Protein AF-A0A6A6IKP6-F1 (afdb_monomer)

Mean predicted aligned error: 19.7 Å

Nearest PDB structures (foldseek):
  8ssu-assembly1_A  TM=3.464E-01  e=2.114E-03  Homo sapiens
  2rv7-assembly1_A  TM=3.331E-01  e=3.880E-03  Homo sapiens
  5kkq-assembly2_D  TM=3.808E-01  e=6.222E-03  Homo sapiens

Foldseek 3Di:
DDDDDDDDDDDPPDDDDDDDDDPDPPDDDDDDDDDDDDDDDDDDDDDDDDDDDDDDDDDDDDDDDDDPDPQVWQAAPPDRDTDSDVVVSVVCCLQPVNFPAAQPDPVGGDTHSDVVVSVVCCCPVVVVVDDDPDDFDAAPDPQAPCRVDTDPDPVVNVVSNVVRVVVVVVPPPDDDDD

Secondary structure (DSSP, 8-state):
--PPPPPP--------PPPP-------PPPPPP----------------------------------------EE-TTSS-EESSHHHHHHHHHHHT---EE---TT---EESSHHHHHHHHHHHSGGGS---S--B----TT-S-TT--BSSHHHHHHHHHHHHHHHHGGG--PPP-

Sequence (178 aa):
MVEVPRPERSPFVVPRKPFPNSSSRYVAPPQSPRSSMETSSPETRANVPYATPTDIHPSASPRTQGQEANATSHTCPECPLSFPTAGQRNKHVNRKHRRRYICPISSCQKAFSLNADMERHKKTVHKELFSFSDSMLKCPLSKCKTPEKLYSRKDNLDRHVKRCFASAKMEKGKGKAG

Radius of gyration: 30.96 Å; Cα contacts (8 Å, |Δi|>4): 108; chains: 1; bounding box: 76×99×57 Å

pLDDT: mean 71.13, std 21.75, range [33.59, 96.38]

Structure (mmCIF, N/CA/C/O backbone):
data_AF-A0A6A6IKP6-F1
#
_entry.id   AF-A0A6A6IKP6-F1
#
loop_
_atom_site.group_PDB
_atom_site.id
_atom_site.type_symbol
_atom_site.label_atom_id
_atom_site.label_alt_id
_atom_site.label_comp_id
_atom_site.label_asym_id
_atom_site.label_entity_id
_atom_site.label_seq_id
_atom_site.pdbx_PDB_ins_code
_atom_site.Cartn_x
_atom_site.Cartn_y
_atom_site.Cartn_z
_atom_site.occupancy
_atom_site.B_iso_or_equiv
_atom_site.auth_seq_id
_atom_site.auth_comp_id
_atom_site.auth_asym_id
_atom_site.auth_atom_id
_atom_site.pdbx_PDB_model_num
ATOM 1 N N . MET A 1 1 ? -27.191 -66.012 -13.623 1.00 48.16 1 MET A N 1
ATOM 2 C CA . MET A 1 1 ? -26.742 -64.683 -13.159 1.00 48.16 1 MET A CA 1
ATOM 3 C C . MET A 1 1 ? -25.322 -64.859 -12.665 1.00 48.16 1 MET A C 1
ATOM 5 O O . MET A 1 1 ? -25.132 -65.562 -11.686 1.00 48.16 1 MET A O 1
ATOM 9 N N . VAL A 1 2 ? -24.338 -64.376 -13.422 1.00 47.50 2 VAL A N 1
ATOM 10 C CA . VAL A 1 2 ? -22.913 -64.535 -13.102 1.00 47.50 2 VAL A CA 1
ATOM 11 C C . VAL A 1 2 ? -22.413 -63.161 -12.667 1.00 47.50 2 VAL A C 1
ATOM 13 O O . VAL A 1 2 ? -22.381 -62.241 -13.483 1.00 47.50 2 VAL A O 1
ATOM 16 N N . GLU A 1 3 ? -22.122 -62.998 -11.378 1.00 49.78 3 GLU A N 1
ATOM 17 C CA . GLU A 1 3 ? -21.503 -61.785 -10.838 1.00 49.78 3 GLU A CA 1
ATOM 18 C C . GLU A 1 3 ? -20.030 -61.728 -11.259 1.00 49.78 3 GLU A C 1
ATOM 20 O O . GLU A 1 3 ? -19.267 -62.670 -11.052 1.00 49.78 3 GLU A O 1
ATOM 25 N N . VAL A 1 4 ? -19.635 -60.615 -11.875 1.00 57.25 4 VAL A N 1
ATOM 26 C CA . VAL A 1 4 ? -18.250 -60.331 -12.269 1.00 57.25 4 VAL A CA 1
ATOM 27 C C . VAL A 1 4 ? -17.601 -59.489 -11.163 1.00 57.25 4 VAL A C 1
ATOM 29 O O . VAL A 1 4 ? -18.135 -58.422 -10.849 1.00 57.25 4 VAL A O 1
ATOM 32 N N . PRO A 1 5 ? -16.459 -59.891 -10.574 1.00 59.00 5 PRO A N 1
ATOM 33 C CA . PRO A 1 5 ? -15.775 -59.065 -9.585 1.00 59.00 5 PRO A CA 1
ATOM 34 C C . PRO A 1 5 ? -15.049 -57.870 -10.229 1.00 59.00 5 PRO A C 1
ATOM 36 O O . PRO A 1 5 ? -14.460 -57.953 -11.308 1.00 59.00 5 PRO A O 1
ATOM 39 N N . ARG A 1 6 ? -15.113 -56.732 -9.534 1.00 54.72 6 ARG A N 1
ATOM 40 C CA . ARG A 1 6 ? -14.598 -55.409 -9.923 1.00 54.72 6 ARG A CA 1
ATOM 41 C C . ARG A 1 6 ? -13.067 -55.337 -9.746 1.00 54.72 6 ARG A C 1
ATOM 43 O O . ARG A 1 6 ? -12.586 -55.778 -8.707 1.00 54.72 6 ARG A O 1
ATOM 50 N N . PRO A 1 7 ? -12.288 -54.747 -10.675 1.00 53.16 7 PRO A N 1
ATOM 51 C CA . PRO A 1 7 ? -10.844 -54.611 -10.488 1.00 53.16 7 PRO A CA 1
ATOM 52 C C . PRO A 1 7 ? -10.490 -53.475 -9.512 1.00 53.16 7 PRO A C 1
ATOM 54 O O . PRO A 1 7 ? -10.931 -52.332 -9.665 1.00 53.16 7 PRO A O 1
ATOM 57 N N . GLU A 1 8 ? -9.663 -53.809 -8.522 1.00 49.38 8 GLU A N 1
ATOM 58 C CA . GLU A 1 8 ? -9.082 -52.913 -7.517 1.00 49.38 8 GLU A CA 1
ATOM 59 C C . GLU A 1 8 ? -8.087 -51.927 -8.164 1.00 49.38 8 GLU A C 1
ATOM 61 O O . GLU A 1 8 ? -7.211 -52.308 -8.945 1.00 49.38 8 GLU A O 1
ATOM 66 N N . ARG A 1 9 ? -8.208 -50.629 -7.850 1.00 53.69 9 ARG A N 1
ATOM 67 C CA . ARG A 1 9 ? -7.284 -49.586 -8.328 1.00 53.69 9 ARG A CA 1
ATOM 68 C C . ARG A 1 9 ? -6.003 -49.590 -7.495 1.00 53.69 9 ARG A C 1
ATOM 70 O O . ARG A 1 9 ? -5.996 -49.128 -6.360 1.00 53.69 9 ARG A O 1
ATOM 77 N N . SER A 1 10 ? -4.913 -50.037 -8.109 1.00 57.59 10 SER A N 1
ATOM 78 C CA . SER A 1 10 ? -3.549 -49.923 -7.586 1.00 57.59 10 SER A CA 1
ATOM 79 C C . SER A 1 10 ? -3.134 -48.453 -7.377 1.00 57.59 10 SER A C 1
ATOM 81 O O . SER A 1 10 ? -3.237 -47.660 -8.322 1.00 57.59 10 SER A O 1
ATOM 83 N N . PRO A 1 11 ? -2.620 -48.050 -6.199 1.00 53.19 11 PRO A N 1
ATOM 84 C CA . PRO A 1 11 ? -2.019 -46.736 -6.027 1.00 53.19 11 PRO A CA 1
ATOM 85 C C . PRO A 1 11 ? -0.614 -46.731 -6.644 1.00 53.19 11 PRO A C 1
ATOM 87 O O . PRO A 1 11 ? 0.328 -47.317 -6.116 1.00 53.19 11 PRO A O 1
ATOM 90 N N . PHE A 1 12 ? -0.461 -46.042 -7.775 1.00 44.06 12 PHE A N 1
ATOM 91 C CA . PHE A 1 12 ? 0.848 -45.730 -8.349 1.00 44.06 12 PHE A CA 1
ATOM 92 C C . PHE A 1 12 ? 1.607 -44.788 -7.399 1.00 44.06 12 PHE A C 1
ATOM 94 O O . PHE A 1 12 ? 1.433 -43.568 -7.420 1.00 44.06 12 PHE A O 1
ATOM 101 N N . VAL A 1 13 ? 2.456 -45.359 -6.547 1.00 51.25 13 VAL A N 1
ATOM 102 C CA . VAL A 1 13 ? 3.467 -44.616 -5.791 1.00 51.25 13 VAL A CA 1
ATOM 103 C C . VAL A 1 13 ? 4.600 -44.285 -6.760 1.00 51.25 13 VAL A C 1
ATOM 105 O O . VAL A 1 13 ? 5.429 -45.131 -7.079 1.00 51.25 13 VAL A O 1
ATOM 108 N N . VAL A 1 14 ? 4.632 -43.052 -7.266 1.00 57.34 14 VAL A N 1
ATOM 109 C CA . VAL A 1 14 ? 5.788 -42.538 -8.014 1.00 57.34 14 VAL A CA 1
ATOM 110 C C . VAL A 1 14 ? 6.936 -42.228 -7.043 1.00 57.34 14 VAL A C 1
ATOM 112 O O . VAL A 1 14 ? 6.744 -41.423 -6.125 1.00 57.34 14 VAL A O 1
ATOM 115 N N . PRO A 1 15 ? 8.144 -42.793 -7.231 1.00 43.56 15 PRO A N 1
ATOM 116 C CA . PRO A 1 15 ? 9.296 -42.443 -6.409 1.00 43.56 15 PRO A CA 1
ATOM 117 C C . PRO A 1 15 ? 9.718 -40.990 -6.664 1.00 43.56 15 PRO A C 1
ATOM 119 O O . PRO A 1 15 ? 10.148 -40.627 -7.763 1.00 43.56 15 PRO A O 1
ATOM 122 N N . ARG A 1 16 ? 9.614 -40.134 -5.640 1.00 55.06 16 ARG A N 1
ATOM 123 C CA . ARG A 1 16 ? 10.228 -38.801 -5.658 1.00 55.06 16 ARG A CA 1
ATOM 124 C C . ARG A 1 16 ? 11.744 -38.981 -5.609 1.00 55.06 16 ARG A C 1
ATOM 126 O O . ARG A 1 16 ? 12.282 -39.411 -4.594 1.00 55.06 16 ARG A O 1
ATOM 133 N N . LYS A 1 17 ? 12.426 -38.655 -6.708 1.00 50.06 17 LYS A N 1
ATOM 134 C CA . LYS A 1 17 ? 13.891 -38.573 -6.748 1.00 50.06 17 LYS A CA 1
ATOM 135 C C . LYS A 1 17 ? 14.366 -37.568 -5.681 1.00 50.06 17 LYS A C 1
ATOM 137 O O . LYS A 1 17 ? 13.827 -36.458 -5.647 1.00 50.06 17 LYS A O 1
ATOM 142 N N . PRO A 1 18 ? 15.343 -37.912 -4.825 1.00 44.78 18 PRO A N 1
ATOM 143 C CA . PRO A 1 18 ? 15.955 -36.954 -3.913 1.00 44.78 18 PRO A CA 1
ATOM 144 C C . PRO A 1 18 ? 16.659 -35.853 -4.713 1.00 44.78 18 PRO A C 1
ATOM 146 O O . PRO A 1 18 ? 17.460 -36.142 -5.601 1.00 44.78 18 PRO A O 1
ATOM 149 N N . PHE A 1 19 ? 16.359 -34.588 -4.413 1.00 47.50 19 PHE A N 1
ATOM 150 C CA . PHE A 1 19 ? 17.156 -33.474 -4.920 1.00 47.50 19 PHE A CA 1
ATOM 151 C C . PHE A 1 19 ? 18.544 -33.519 -4.265 1.00 47.50 19 PHE A C 1
ATOM 153 O O . PHE A 1 19 ? 18.622 -33.741 -3.052 1.00 47.50 19 PHE A O 1
ATOM 160 N N . PRO A 1 20 ? 19.636 -33.313 -5.021 1.00 51.28 20 PRO A N 1
ATOM 161 C CA . PRO A 1 20 ? 20.965 -33.275 -4.441 1.00 51.28 20 PRO A CA 1
ATOM 162 C C . PRO A 1 20 ? 21.068 -32.099 -3.466 1.00 51.28 20 PRO A C 1
ATOM 164 O O . PRO A 1 20 ? 20.888 -30.937 -3.830 1.00 51.28 20 PRO A O 1
ATOM 167 N N . ASN A 1 21 ? 21.366 -32.440 -2.213 1.00 45.16 21 ASN A N 1
ATOM 168 C CA . ASN A 1 21 ? 21.930 -31.555 -1.206 1.00 45.16 21 ASN A CA 1
ATOM 169 C C . ASN A 1 21 ? 23.136 -30.825 -1.816 1.00 45.16 21 ASN A C 1
ATOM 171 O O . ASN A 1 21 ? 24.204 -31.411 -1.982 1.00 45.16 21 ASN A O 1
ATOM 175 N N . SER A 1 22 ? 22.960 -29.547 -2.142 1.00 41.72 22 SER A N 1
ATOM 176 C CA . SER A 1 22 ? 24.076 -28.637 -2.340 1.00 41.72 22 SER A CA 1
ATOM 177 C C . SER A 1 22 ? 24.125 -27.704 -1.139 1.00 41.72 22 SER A C 1
ATOM 179 O O . SER A 1 22 ? 23.390 -26.719 -1.061 1.00 41.72 22 SER A O 1
ATOM 181 N N . SER A 1 23 ? 25.011 -28.037 -0.201 1.00 46.25 23 SER A N 1
ATOM 182 C CA . SER A 1 23 ? 25.673 -27.087 0.690 1.00 46.25 23 SER A CA 1
ATOM 183 C C . SER A 1 23 ? 26.301 -25.968 -0.144 1.00 46.25 23 SER A C 1
ATOM 185 O O . SER A 1 23 ? 27.492 -25.987 -0.447 1.00 46.25 23 SER A O 1
ATOM 187 N N . SER A 1 24 ? 25.497 -24.985 -0.541 1.00 41.75 24 SER A N 1
ATOM 188 C CA . SER A 1 24 ? 25.989 -23.751 -1.130 1.00 41.75 24 SER A CA 1
ATOM 189 C C . SER A 1 24 ? 26.151 -22.744 -0.004 1.00 41.75 24 SER A C 1
ATOM 191 O O . SER A 1 24 ? 25.181 -22.233 0.558 1.00 41.75 24 SER A O 1
ATOM 193 N N . ARG A 1 25 ? 27.412 -22.530 0.380 1.00 46.53 25 ARG A N 1
ATOM 194 C CA . ARG A 1 25 ? 27.821 -21.478 1.306 1.00 46.53 25 ARG A CA 1
ATOM 195 C C . ARG A 1 25 ? 27.241 -20.161 0.790 1.00 46.53 25 ARG A C 1
ATOM 197 O O . ARG A 1 25 ? 27.634 -19.694 -0.275 1.00 46.53 25 ARG A O 1
ATOM 204 N N . TYR A 1 26 ? 26.311 -19.572 1.535 1.00 40.41 26 TYR A N 1
ATOM 205 C CA . TYR A 1 26 ? 25.878 -18.202 1.291 1.00 40.41 26 TYR A CA 1
ATOM 206 C C . TYR A 1 26 ? 27.092 -17.284 1.478 1.00 40.41 26 TYR A C 1
ATOM 208 O O . TYR A 1 26 ? 27.512 -17.014 2.602 1.00 40.41 26 TYR A O 1
ATOM 216 N N . VAL A 1 27 ? 27.677 -16.829 0.371 1.00 44.56 27 VAL A N 1
ATOM 217 C CA . VAL A 1 27 ? 28.668 -15.753 0.375 1.00 44.56 27 VAL A CA 1
ATOM 218 C C . VAL A 1 27 ? 27.892 -14.445 0.506 1.00 44.56 27 VAL A C 1
ATOM 220 O O . VAL A 1 27 ? 27.172 -14.040 -0.407 1.00 44.56 27 VAL A O 1
ATOM 223 N N . ALA A 1 28 ? 27.988 -13.815 1.676 1.00 50.69 28 ALA A N 1
ATOM 224 C CA . ALA A 1 28 ? 27.473 -12.472 1.899 1.00 50.69 28 ALA A CA 1
ATOM 225 C C . ALA A 1 28 ? 28.192 -11.469 0.968 1.00 50.69 28 ALA A C 1
ATOM 227 O O . ALA A 1 28 ? 29.406 -11.581 0.788 1.00 50.69 28 ALA A O 1
ATOM 228 N N . PRO A 1 29 ? 27.491 -10.486 0.376 1.00 57.03 29 PRO A N 1
ATOM 229 C CA . PRO A 1 29 ? 28.143 -9.432 -0.396 1.00 57.03 29 PRO A CA 1
ATOM 230 C C . PRO A 1 29 ? 29.018 -8.544 0.515 1.00 57.03 29 PRO A C 1
ATOM 232 O O . PRO A 1 29 ? 28.611 -8.256 1.646 1.00 57.03 29 PRO A O 1
ATOM 235 N N . PRO A 1 30 ? 30.207 -8.101 0.058 1.00 45.62 30 PRO A N 1
ATOM 236 C CA . PRO A 1 30 ? 31.130 -7.323 0.878 1.00 45.62 30 PRO A CA 1
ATOM 237 C C . PRO A 1 30 ? 30.543 -5.949 1.220 1.00 45.62 30 PRO A C 1
ATOM 239 O O . PRO A 1 30 ? 30.132 -5.190 0.342 1.00 45.62 30 PRO A O 1
ATOM 242 N N . GLN A 1 31 ? 30.527 -5.627 2.515 1.00 44.00 31 GLN A N 1
ATOM 243 C CA . GLN A 1 31 ? 30.273 -4.276 3.003 1.00 44.00 31 GLN A CA 1
ATOM 244 C C . GLN A 1 31 ? 31.512 -3.418 2.727 1.00 44.00 31 GLN A C 1
ATOM 246 O O . GLN A 1 31 ? 32.608 -3.746 3.179 1.00 44.00 31 GLN A O 1
ATOM 251 N N . SER A 1 32 ? 31.349 -2.331 1.973 1.00 48.53 32 SER A N 1
ATOM 252 C CA . SER A 1 32 ? 32.411 -1.346 1.760 1.00 48.53 32 SER A CA 1
ATOM 253 C C . SER A 1 32 ? 32.803 -0.677 3.086 1.00 48.53 32 SER A C 1
ATOM 255 O O . SER A 1 32 ? 31.912 -0.277 3.843 1.00 48.53 32 SER A O 1
ATOM 257 N N . PRO A 1 33 ? 34.104 -0.505 3.376 1.00 50.03 33 PRO A N 1
ATOM 258 C CA . PRO A 1 33 ? 34.538 0.213 4.564 1.00 50.03 33 PRO A CA 1
ATOM 259 C C . PRO A 1 33 ? 34.256 1.714 4.427 1.00 50.03 33 PRO A C 1
ATOM 261 O O . PRO A 1 33 ? 34.559 2.344 3.413 1.00 50.03 33 PRO A O 1
ATOM 264 N N . ARG A 1 34 ? 33.673 2.288 5.484 1.00 43.94 34 ARG A N 1
ATOM 265 C CA . ARG A 1 34 ? 33.605 3.735 5.706 1.00 43.94 34 ARG A CA 1
ATOM 266 C C . ARG A 1 34 ? 35.024 4.244 5.949 1.00 43.94 34 ARG A C 1
ATOM 268 O O . ARG A 1 34 ? 35.634 3.874 6.946 1.00 43.94 34 ARG A O 1
ATOM 275 N N . SER A 1 35 ? 35.521 5.092 5.055 1.00 36.84 35 SER A N 1
ATOM 276 C CA . SER A 1 35 ? 36.756 5.836 5.285 1.00 36.84 35 SER A CA 1
ATOM 277 C C . SER A 1 35 ? 36.434 7.099 6.079 1.00 36.84 35 SER A C 1
ATOM 279 O O . SER A 1 35 ? 35.631 7.927 5.645 1.00 36.84 35 SER A O 1
ATOM 281 N N . SER A 1 36 ? 37.038 7.205 7.257 1.00 38.88 36 SER A N 1
ATOM 282 C CA . SER A 1 36 ? 37.092 8.416 8.069 1.00 38.88 36 SER A CA 1
ATOM 283 C C . SER A 1 36 ? 38.025 9.434 7.422 1.00 38.88 36 SER A C 1
ATOM 285 O O . SER A 1 36 ? 39.134 9.084 7.026 1.00 38.88 36 SER A O 1
ATOM 287 N N . MET A 1 37 ? 37.608 10.694 7.390 1.00 42.97 37 MET A N 1
ATOM 288 C CA . MET A 1 37 ? 38.528 11.824 7.469 1.00 42.97 37 MET A CA 1
ATOM 289 C C . MET A 1 37 ? 37.816 12.969 8.188 1.00 42.97 37 MET A C 1
ATOM 291 O O . MET A 1 37 ? 36.803 13.485 7.719 1.00 42.97 37 MET A O 1
ATOM 295 N N . GLU A 1 38 ? 38.322 13.299 9.372 1.00 42.44 38 GLU A N 1
ATOM 296 C CA . GLU A 1 38 ? 38.134 14.611 9.977 1.00 42.44 38 GLU A CA 1
ATOM 297 C C . GLU A 1 38 ? 39.049 15.611 9.273 1.00 42.44 38 GLU A C 1
ATOM 299 O O . GLU A 1 38 ? 40.177 15.263 8.926 1.00 42.44 38 GLU A O 1
ATOM 304 N N . THR A 1 39 ? 38.598 16.855 9.117 1.00 34.00 39 THR A N 1
ATOM 305 C CA . THR A 1 39 ? 39.299 18.036 9.653 1.00 34.00 39 THR A CA 1
ATOM 306 C C . THR A 1 39 ? 38.518 19.322 9.357 1.00 34.00 39 THR A C 1
ATOM 308 O O . THR A 1 39 ? 38.166 19.611 8.219 1.00 34.00 39 THR A O 1
ATOM 311 N N . SER A 1 40 ? 38.319 20.093 10.429 1.00 38.50 40 SER A N 1
ATOM 312 C CA . SER A 1 40 ? 38.393 21.561 10.483 1.00 38.50 40 SER A CA 1
ATOM 313 C C . SER A 1 40 ? 37.242 22.426 9.929 1.00 38.50 40 SER A C 1
ATOM 315 O O . SER A 1 40 ? 37.067 22.628 8.733 1.00 38.50 40 SER A O 1
ATOM 317 N N . SER A 1 41 ? 36.539 23.038 10.892 1.00 43.91 41 SER A N 1
ATOM 318 C CA . SER A 1 41 ? 35.838 24.345 10.868 1.00 43.91 41 SER A CA 1
ATOM 319 C C . SER A 1 41 ? 36.745 25.490 10.322 1.00 43.91 41 SER A C 1
ATOM 321 O O . SER A 1 41 ? 37.958 25.263 10.312 1.00 43.91 41 SER A O 1
ATOM 323 N N . PRO A 1 42 ? 36.271 26.726 9.982 1.00 55.62 42 PRO A N 1
ATOM 324 C CA . PRO A 1 42 ? 35.174 27.423 10.675 1.00 55.62 42 PRO A CA 1
ATOM 325 C C . PRO A 1 42 ? 34.272 28.412 9.864 1.00 55.62 42 PRO A C 1
ATOM 327 O O . PRO A 1 42 ? 34.534 28.725 8.710 1.00 55.62 42 PRO A O 1
ATOM 330 N N . GLU A 1 43 ? 33.206 28.873 10.550 1.00 41.69 43 GLU A N 1
ATOM 331 C CA . GLU A 1 43 ? 32.337 30.086 10.422 1.00 41.69 43 GLU A CA 1
ATOM 332 C C . GLU A 1 43 ? 31.717 30.449 9.044 1.00 41.69 43 GLU A C 1
ATOM 334 O O . GLU A 1 43 ? 32.391 30.576 8.036 1.00 41.69 43 GLU A O 1
ATOM 339 N N . THR A 1 44 ? 30.419 30.753 8.892 1.00 42.28 44 THR A N 1
ATOM 340 C CA . THR A 1 44 ? 29.749 31.965 9.409 1.00 42.28 44 THR A CA 1
ATOM 341 C C . THR A 1 44 ? 28.230 31.886 9.164 1.00 42.28 44 THR A C 1
ATOM 343 O O . THR A 1 44 ? 27.751 31.295 8.199 1.00 42.28 44 THR A O 1
ATOM 346 N N . ARG A 1 45 ? 27.472 32.511 10.066 1.00 49.69 45 ARG A N 1
ATOM 347 C CA . ARG A 1 45 ? 26.008 32.642 10.116 1.00 49.69 45 ARG A CA 1
ATOM 348 C C . ARG A 1 45 ? 25.473 33.583 9.023 1.00 49.69 45 ARG A C 1
ATOM 350 O O . ARG A 1 45 ? 25.946 34.709 8.953 1.00 49.69 45 ARG A O 1
ATOM 357 N N . ALA A 1 46 ? 24.407 33.206 8.308 1.00 39.50 46 ALA A N 1
ATOM 358 C CA . ALA A 1 46 ? 23.371 34.147 7.854 1.00 39.50 46 ALA A CA 1
ATOM 359 C C . ALA A 1 46 ? 22.100 33.424 7.367 1.00 39.50 46 ALA A C 1
ATOM 361 O O . ALA A 1 46 ? 22.148 32.499 6.562 1.00 39.50 46 ALA A O 1
ATOM 362 N N . ASN A 1 47 ? 20.965 33.888 7.887 1.00 52.59 47 ASN A N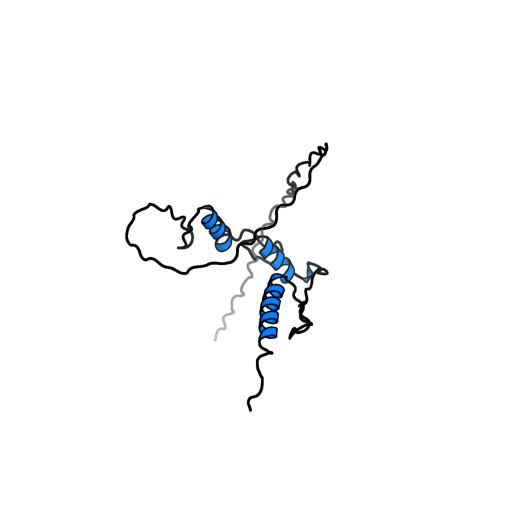 1
ATOM 363 C CA . ASN A 1 47 ? 19.598 33.506 7.550 1.00 52.59 47 ASN A CA 1
ATOM 364 C C . ASN A 1 47 ? 19.256 33.729 6.070 1.00 52.59 47 ASN A C 1
ATOM 366 O O . ASN A 1 47 ? 19.524 34.809 5.550 1.00 52.59 47 ASN A O 1
ATOM 370 N N . VAL A 1 48 ? 18.497 32.805 5.469 1.00 45.09 48 VAL A N 1
ATOM 371 C CA . VAL A 1 48 ? 17.579 33.137 4.366 1.00 45.09 48 VAL A CA 1
ATOM 372 C C . VAL A 1 48 ? 16.249 32.391 4.576 1.00 45.09 48 VAL A C 1
ATOM 374 O O . VAL A 1 48 ? 16.261 31.171 4.753 1.00 45.09 48 VAL A O 1
ATOM 377 N N . PRO A 1 49 ? 15.104 33.099 4.616 1.00 49.16 49 PRO A N 1
ATOM 378 C CA . PRO A 1 49 ? 13.805 32.523 4.942 1.00 49.16 49 PRO A CA 1
ATOM 379 C C . PRO A 1 49 ? 13.232 31.652 3.816 1.00 49.16 49 PRO A C 1
ATOM 381 O O . PRO A 1 49 ? 13.352 31.938 2.627 1.00 49.16 49 PRO A O 1
ATOM 384 N N . TYR A 1 50 ? 12.559 30.590 4.251 1.00 33.59 50 TYR A N 1
ATOM 385 C CA . TYR A 1 50 ? 11.791 29.633 3.463 1.00 33.59 50 TYR A CA 1
ATOM 386 C C . TYR A 1 50 ? 10.625 30.328 2.741 1.00 33.59 50 TYR A C 1
ATOM 388 O O . TYR A 1 50 ? 9.633 30.706 3.366 1.00 33.59 50 TYR A O 1
ATOM 396 N N . ALA A 1 51 ? 10.743 30.489 1.423 1.00 39.66 51 ALA A N 1
ATOM 397 C CA . ALA A 1 51 ? 9.646 30.922 0.567 1.00 39.66 51 ALA A CA 1
ATOM 398 C C . ALA A 1 51 ? 8.699 29.743 0.287 1.00 39.66 51 ALA A C 1
ATOM 400 O O . ALA A 1 51 ? 9.092 28.696 -0.228 1.00 39.66 51 ALA A O 1
ATOM 401 N N . THR A 1 52 ? 7.433 29.933 0.644 1.00 48.09 52 THR A N 1
ATOM 402 C CA . THR A 1 52 ? 6.295 29.065 0.334 1.00 48.09 52 THR A CA 1
ATOM 403 C C . THR A 1 52 ? 5.885 29.194 -1.138 1.00 48.09 52 THR A C 1
ATOM 405 O O . THR A 1 52 ? 5.706 30.324 -1.590 1.00 48.09 52 THR A O 1
ATOM 408 N N . PRO A 1 53 ? 5.597 28.102 -1.869 1.00 52.34 53 PRO A N 1
ATOM 409 C CA . PRO A 1 53 ? 4.768 28.176 -3.065 1.00 52.34 53 PRO A CA 1
ATOM 410 C C . PRO A 1 53 ? 3.306 27.911 -2.686 1.00 52.34 53 PRO A C 1
ATOM 412 O O . PRO A 1 53 ? 2.919 26.783 -2.378 1.00 52.34 53 PRO A O 1
ATOM 415 N N . THR A 1 54 ? 2.517 28.980 -2.684 1.00 44.41 54 THR A N 1
ATOM 416 C CA . THR A 1 54 ? 1.052 28.983 -2.741 1.00 44.41 54 THR A CA 1
ATOM 417 C C . THR A 1 54 ? 0.559 28.418 -4.077 1.00 44.41 54 THR A C 1
ATOM 419 O O . THR A 1 54 ? 1.155 28.645 -5.129 1.00 44.41 54 THR A O 1
ATOM 422 N N . ASP A 1 55 ? -0.543 27.674 -4.013 1.00 48.03 55 ASP A N 1
ATOM 423 C CA . ASP A 1 55 ? -1.278 27.071 -5.123 1.00 48.03 55 ASP A CA 1
ATOM 424 C C . ASP A 1 55 ? -1.703 28.081 -6.195 1.00 48.03 55 ASP A C 1
ATOM 426 O O . ASP A 1 55 ? -2.357 29.053 -5.838 1.00 48.03 55 ASP A O 1
ATOM 430 N N . ILE A 1 56 ? -1.495 27.783 -7.488 1.00 42.88 56 ILE A N 1
ATOM 431 C CA . ILE A 1 56 ? -2.449 28.128 -8.562 1.00 42.88 56 ILE A CA 1
ATOM 432 C C . ILE A 1 56 ? -2.390 27.044 -9.652 1.00 42.88 56 ILE A C 1
ATOM 434 O O . ILE A 1 56 ? -1.474 26.988 -10.468 1.00 42.88 56 ILE A O 1
ATOM 438 N N . HIS A 1 57 ? -3.413 26.191 -9.676 1.00 50.06 57 HIS A N 1
ATOM 439 C CA . HIS A 1 57 ? -3.864 25.493 -10.878 1.00 50.06 57 HIS A CA 1
ATOM 440 C C . HIS A 1 57 ? -4.758 26.471 -11.656 1.00 50.06 57 HIS A C 1
ATOM 442 O O . HIS A 1 57 ? -5.748 26.937 -11.088 1.00 50.06 57 HIS A O 1
ATOM 448 N N . PRO A 1 58 ? -4.517 26.708 -12.953 1.00 47.34 58 PRO A N 1
ATOM 449 C CA . PRO A 1 58 ? -5.619 26.977 -13.862 1.00 47.34 58 PRO A CA 1
ATOM 450 C C . PRO A 1 58 ? -5.834 25.759 -14.749 1.00 47.34 58 PRO A C 1
ATOM 452 O O . PRO A 1 58 ? -4.985 25.362 -15.545 1.00 47.34 58 PRO A O 1
ATOM 455 N N . SER A 1 59 ? -7.015 25.168 -14.597 1.00 45.81 59 SER A N 1
ATOM 456 C CA . SER A 1 59 ? -7.640 24.389 -15.653 1.00 45.81 59 SER A CA 1
ATOM 457 C C . SER A 1 59 ? -7.816 25.310 -16.861 1.00 45.81 59 SER A C 1
ATOM 459 O O . SER A 1 59 ? -8.616 26.239 -16.816 1.00 45.81 59 SER A O 1
ATOM 461 N N . ALA A 1 60 ? -7.055 25.075 -17.922 1.00 40.25 60 ALA A N 1
ATOM 462 C CA . ALA A 1 60 ? -7.346 25.605 -19.244 1.00 40.25 60 ALA A CA 1
ATOM 463 C C . ALA A 1 60 ? -6.853 24.587 -20.272 1.00 40.25 60 ALA A C 1
ATOM 465 O O . ALA A 1 60 ? -5.657 24.370 -20.439 1.00 40.25 60 ALA A O 1
ATOM 466 N N . SER A 1 61 ? -7.802 23.924 -20.929 1.00 48.69 61 SER A N 1
ATOM 467 C CA . SER A 1 61 ? -7.538 23.267 -22.207 1.00 48.69 61 SER A CA 1
ATOM 468 C C . SER A 1 61 ? -7.343 24.343 -23.270 1.00 48.69 61 SER A C 1
ATOM 470 O O . SER A 1 61 ? -8.171 25.249 -23.358 1.00 48.69 61 SER A O 1
ATOM 472 N N . PRO A 1 62 ? -6.349 24.182 -24.146 1.00 50.16 62 PRO A N 1
ATOM 473 C CA . PRO A 1 62 ? -6.554 24.508 -25.548 1.00 50.16 62 PRO A CA 1
ATOM 474 C C . PRO A 1 62 ? -6.505 23.228 -26.380 1.00 50.16 62 PRO A C 1
ATOM 476 O O . PRO A 1 62 ? -5.534 22.473 -26.359 1.00 50.16 62 PRO A O 1
ATOM 479 N N . ARG A 1 63 ? -7.575 22.994 -27.142 1.00 56.62 63 ARG A N 1
ATOM 480 C CA . ARG A 1 63 ? -7.489 22.206 -28.369 1.00 56.62 63 ARG A CA 1
ATOM 481 C C . ARG A 1 63 ? -6.674 23.031 -29.360 1.00 56.62 63 ARG A C 1
ATOM 483 O O . ARG A 1 63 ? -7.157 24.069 -29.797 1.00 56.62 63 ARG A O 1
ATOM 490 N N . THR A 1 64 ? -5.515 22.529 -29.763 1.00 50.16 64 THR A N 1
ATOM 491 C CA . THR A 1 64 ? -4.845 23.007 -30.974 1.00 50.16 64 THR A CA 1
ATOM 492 C C . THR A 1 64 ? -4.423 21.797 -31.792 1.00 50.1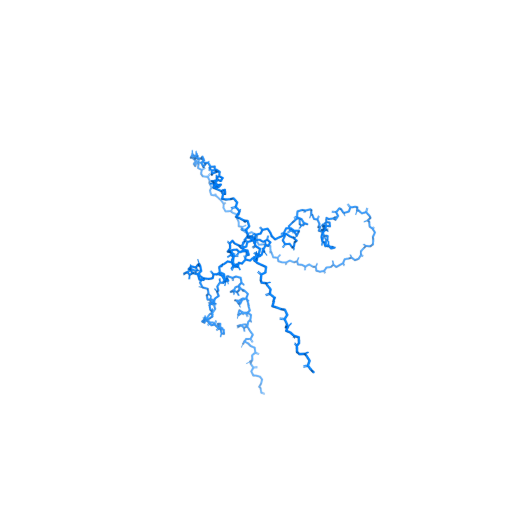6 64 THR A C 1
ATOM 494 O O . THR A 1 64 ? -3.711 20.916 -31.314 1.00 50.16 64 THR A O 1
ATOM 497 N N . GLN A 1 65 ? -4.962 21.724 -33.006 1.00 54.78 65 GLN A N 1
ATOM 498 C CA . GLN A 1 65 ? -4.586 20.759 -34.026 1.00 54.78 65 GLN A CA 1
ATOM 499 C C . GLN A 1 65 ? -3.174 21.074 -34.536 1.00 54.78 65 GLN A C 1
ATOM 501 O O . GLN A 1 65 ? -2.856 22.233 -34.779 1.00 54.78 65 GLN A O 1
ATOM 506 N N . GLY A 1 66 ? -2.390 20.014 -34.744 1.00 50.69 66 GLY A N 1
ATOM 507 C CA . GLY A 1 66 ? -1.340 19.950 -35.760 1.00 50.69 66 GLY A CA 1
ATOM 508 C C . GLY A 1 66 ? -0.007 20.608 -35.426 1.00 50.69 66 GLY A C 1
ATOM 509 O O . GLY A 1 66 ? 0.224 21.723 -35.865 1.00 50.69 66 GLY A O 1
ATOM 510 N N . GLN A 1 67 ? 0.902 19.854 -34.795 1.00 55.69 67 GLN A N 1
ATOM 511 C CA . GLN A 1 67 ? 2.329 19.841 -35.148 1.00 55.69 67 GLN A CA 1
ATOM 512 C C . GLN A 1 67 ? 2.884 18.432 -34.894 1.00 55.69 67 GLN A C 1
ATOM 514 O O . GLN A 1 67 ? 2.870 17.935 -33.767 1.00 55.69 67 GLN A O 1
ATOM 519 N N . GLU A 1 68 ? 3.339 17.776 -35.960 1.00 53.91 68 GLU A N 1
ATOM 520 C CA . GLU A 1 68 ? 4.077 16.516 -35.922 1.00 53.91 68 GLU A CA 1
ATOM 521 C C . GLU A 1 68 ? 5.460 16.754 -35.304 1.00 53.91 68 GLU A C 1
ATOM 523 O O . GLU A 1 68 ? 6.461 16.934 -35.988 1.00 53.91 68 GLU A O 1
ATOM 528 N N . ALA A 1 69 ? 5.519 16.769 -33.976 1.00 52.22 69 ALA A N 1
ATOM 529 C CA . ALA A 1 69 ? 6.750 16.499 -33.260 1.00 52.22 69 ALA A CA 1
ATOM 530 C C . ALA A 1 69 ? 6.722 15.020 -32.886 1.00 52.22 69 ALA A C 1
ATOM 532 O O . ALA A 1 69 ? 5.812 14.565 -32.191 1.00 52.22 69 ALA A O 1
ATOM 533 N N . ASN A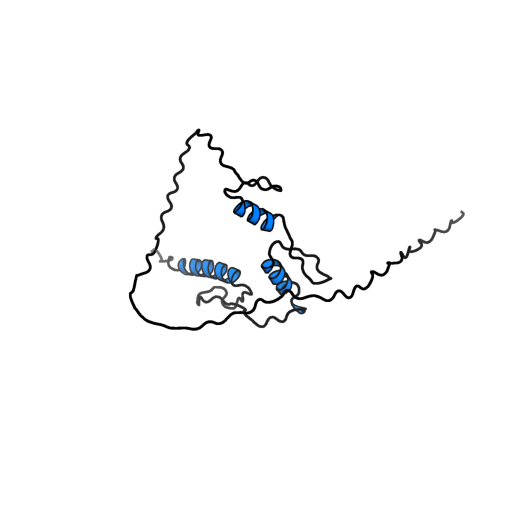 1 70 ? 7.718 14.274 -33.357 1.00 57.28 70 ASN A N 1
ATOM 534 C CA . ASN A 1 70 ? 8.043 12.920 -32.925 1.00 57.28 70 ASN A CA 1
ATOM 535 C C . ASN A 1 70 ? 8.357 12.933 -31.414 1.00 57.28 70 ASN A C 1
ATOM 537 O O . ASN A 1 70 ? 9.508 12.926 -30.983 1.00 57.28 70 ASN A O 1
ATOM 541 N N . ALA A 1 71 ? 7.312 13.036 -30.594 1.00 62.19 71 ALA A N 1
ATOM 542 C CA . ALA A 1 71 ? 7.381 12.830 -29.167 1.00 62.19 71 ALA A CA 1
ATOM 543 C C . ALA A 1 71 ? 7.561 11.328 -28.994 1.00 62.19 71 ALA A C 1
ATOM 545 O O . ALA A 1 71 ? 6.619 10.555 -29.175 1.00 62.19 71 ALA A O 1
ATOM 546 N N . THR A 1 72 ? 8.788 10.915 -28.695 1.00 70.44 72 THR A N 1
ATOM 547 C CA . THR A 1 72 ? 9.148 9.530 -28.398 1.00 70.44 72 THR A CA 1
ATOM 548 C C . THR A 1 72 ? 8.386 9.062 -27.157 1.00 70.44 72 THR A C 1
ATOM 550 O O . THR A 1 72 ? 8.869 9.084 -26.029 1.00 70.44 72 THR A O 1
ATOM 553 N N . SER A 1 73 ? 7.130 8.667 -27.351 1.00 81.62 73 SER A N 1
ATOM 554 C CA . SER A 1 73 ? 6.309 8.104 -26.292 1.00 81.62 73 SER A CA 1
ATOM 555 C C . SER A 1 73 ? 6.893 6.748 -25.902 1.00 81.62 73 SER A C 1
ATOM 557 O O . SER A 1 73 ? 7.201 5.903 -26.743 1.00 81.62 73 SER A O 1
ATOM 559 N N . HIS A 1 74 ? 7.109 6.539 -24.605 1.00 92.38 74 HIS A N 1
ATOM 560 C CA . HIS A 1 74 ? 7.683 5.296 -24.111 1.00 92.38 74 HIS A CA 1
ATOM 561 C C . HIS A 1 74 ? 6.561 4.344 -23.712 1.00 92.38 74 HIS A C 1
ATOM 563 O O . HIS A 1 74 ? 6.114 4.338 -22.561 1.00 92.38 74 HIS A O 1
ATOM 569 N N . THR A 1 75 ? 6.109 3.547 -24.673 1.00 95.19 75 THR A N 1
ATOM 570 C CA . THR A 1 75 ? 5.044 2.555 -24.488 1.00 95.19 75 THR A CA 1
ATOM 571 C C . THR A 1 75 ? 5.512 1.378 -23.632 1.00 95.19 75 THR A C 1
ATOM 573 O O . THR A 1 75 ? 6.662 0.932 -23.703 1.00 95.19 75 THR A O 1
ATOM 576 N N . CYS A 1 76 ? 4.629 0.881 -22.769 1.00 96.38 76 CYS A N 1
ATOM 577 C CA . CYS A 1 76 ? 4.856 -0.350 -22.028 1.00 96.38 76 CYS A CA 1
ATOM 578 C C . CYS A 1 76 ? 4.816 -1.561 -22.981 1.00 96.38 76 CYS A C 1
ATOM 580 O O . CYS A 1 76 ? 3.902 -1.663 -23.789 1.00 96.38 76 CYS A O 1
ATOM 582 N N . PRO A 1 77 ? 5.753 -2.519 -22.879 1.00 94.88 77 PRO A N 1
ATOM 583 C CA . PRO A 1 77 ? 5.742 -3.713 -23.729 1.00 94.88 77 PRO A CA 1
ATOM 584 C C . PRO A 1 77 ? 4.630 -4.720 -23.385 1.00 94.88 77 PRO A C 1
ATOM 586 O O . PRO A 1 77 ? 4.423 -5.671 -24.126 1.00 94.88 77 PRO A O 1
ATOM 589 N N . GLU A 1 78 ? 3.948 -4.559 -22.249 1.00 94.81 78 GLU A N 1
ATOM 590 C CA . GLU A 1 78 ? 3.005 -5.554 -21.708 1.00 94.81 78 GLU A CA 1
ATOM 591 C C . GLU A 1 78 ? 1.590 -5.008 -21.500 1.00 94.81 78 GLU A C 1
ATOM 593 O O . GLU A 1 78 ? 0.704 -5.729 -21.042 1.00 94.81 78 GLU A O 1
ATOM 598 N N . CYS A 1 79 ? 1.367 -3.726 -21.789 1.00 95.38 79 CYS A N 1
ATOM 599 C CA . CYS A 1 79 ? 0.050 -3.106 -21.737 1.00 95.38 79 CYS A CA 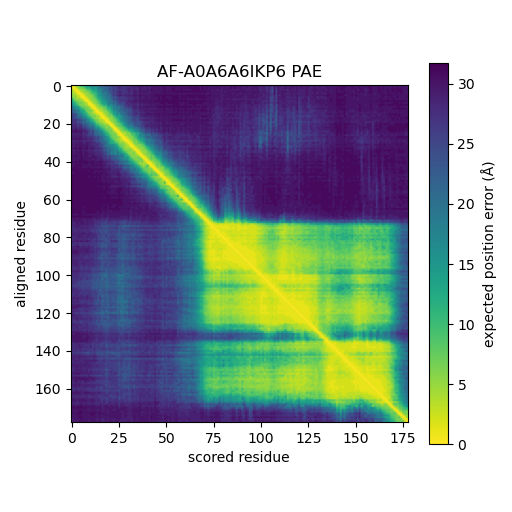1
ATOM 600 C C . CYS A 1 79 ? 0.018 -1.844 -22.618 1.00 95.38 79 CYS A C 1
ATOM 602 O O . CYS A 1 79 ? 1.074 -1.302 -22.937 1.00 95.38 79 CYS A O 1
ATOM 604 N N . PRO A 1 80 ? -1.167 -1.321 -22.979 1.00 94.06 80 PRO A N 1
ATOM 605 C CA . PRO A 1 80 ? -1.283 -0.205 -23.922 1.00 94.06 80 PRO A CA 1
ATOM 606 C C . PRO A 1 80 ? -0.925 1.174 -23.329 1.00 94.06 80 PRO A C 1
ATOM 608 O O . PRO A 1 80 ? -1.224 2.197 -23.935 1.00 94.06 80 PRO A O 1
ATOM 611 N N . LEU A 1 81 ? -0.328 1.242 -22.133 1.00 94.81 81 LEU A N 1
ATOM 612 C CA . LEU A 1 81 ? 0.008 2.513 -21.485 1.00 94.81 81 LEU A CA 1
ATOM 613 C C . LEU A 1 81 ? 1.328 3.087 -22.011 1.00 94.81 81 LEU A C 1
ATOM 615 O O . LEU A 1 81 ? 2.349 2.395 -22.028 1.00 94.81 81 LEU A O 1
ATOM 619 N N . SER A 1 82 ? 1.322 4.384 -22.318 1.00 95.12 82 SER A N 1
ATOM 620 C CA . SER A 1 82 ? 2.503 5.147 -22.734 1.00 95.12 82 SER A CA 1
ATOM 621 C C . SER A 1 82 ? 2.894 6.196 -21.702 1.00 95.12 82 SER A C 1
ATOM 623 O O . SER A 1 82 ? 2.048 6.767 -21.015 1.00 95.12 82 SER A O 1
ATOM 625 N N . PHE A 1 83 ? 4.199 6.438 -21.582 1.00 95.00 83 PHE A N 1
ATOM 626 C CA . PHE A 1 83 ? 4.771 7.340 -20.586 1.00 95.00 83 PHE A CA 1
ATOM 627 C C . PHE A 1 83 ? 5.653 8.404 -21.242 1.00 95.00 83 PHE A C 1
ATOM 629 O O . PHE A 1 83 ? 6.282 8.124 -22.265 1.00 95.00 83 PHE A O 1
ATOM 636 N N . PRO A 1 84 ? 5.777 9.591 -20.623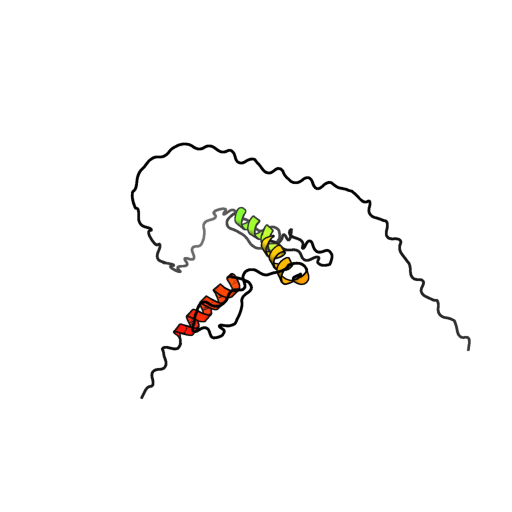 1.00 92.94 84 PRO A N 1
ATOM 637 C CA . PRO A 1 84 ? 6.578 10.675 -21.185 1.00 92.94 84 PRO A CA 1
ATOM 638 C C . PRO A 1 84 ? 8.088 10.442 -21.042 1.00 92.94 84 PRO A C 1
ATOM 640 O O . PRO A 1 84 ? 8.866 11.107 -21.708 1.00 92.94 84 PRO A O 1
ATOM 643 N N . THR A 1 85 ? 8.533 9.502 -20.193 1.00 95.19 85 THR A N 1
ATOM 644 C CA . THR A 1 85 ? 9.953 9.120 -20.099 1.00 95.19 85 THR A CA 1
ATOM 645 C C . THR A 1 85 ? 10.146 7.611 -19.944 1.00 95.19 85 THR A C 1
ATOM 647 O O . THR A 1 85 ? 9.344 6.920 -19.302 1.00 95.19 85 THR A O 1
ATOM 650 N N . ALA A 1 86 ? 11.263 7.089 -20.463 1.00 94.25 86 ALA A N 1
ATOM 651 C CA . ALA A 1 86 ? 11.631 5.677 -20.334 1.00 94.25 86 ALA A CA 1
ATOM 652 C C . ALA A 1 86 ? 11.721 5.231 -18.865 1.00 94.25 86 ALA A C 1
ATOM 654 O O . ALA A 1 86 ? 11.315 4.120 -18.524 1.00 94.25 86 ALA A O 1
ATOM 655 N N . GLY A 1 87 ? 12.193 6.111 -17.974 1.00 95.75 87 GLY A N 1
ATOM 656 C CA . GLY A 1 87 ? 12.259 5.845 -16.537 1.00 95.75 87 GLY A CA 1
ATOM 657 C C . GLY A 1 87 ? 10.882 5.611 -15.909 1.00 95.75 87 GLY A C 1
ATOM 658 O O . GLY A 1 87 ? 10.729 4.721 -15.071 1.00 95.75 87 GLY A O 1
ATOM 659 N N . GLN A 1 88 ? 9.858 6.355 -16.335 1.00 95.12 88 GLN A N 1
ATOM 660 C CA . GLN A 1 88 ? 8.481 6.157 -15.870 1.00 95.12 88 GLN A CA 1
ATOM 661 C C . GLN A 1 88 ? 7.887 4.857 -16.406 1.00 95.12 88 GLN A C 1
ATOM 663 O O . GLN A 1 88 ? 7.322 4.089 -15.625 1.00 95.12 88 GLN A O 1
ATOM 668 N N . ARG A 1 89 ? 8.115 4.546 -17.687 1.00 96.25 89 ARG A N 1
ATOM 669 C CA . ARG A 1 89 ? 7.742 3.252 -18.274 1.00 96.25 89 ARG A CA 1
ATOM 670 C C . ARG A 1 89 ? 8.402 2.087 -17.539 1.00 96.25 89 ARG A C 1
ATOM 672 O O . ARG A 1 89 ? 7.725 1.129 -17.179 1.00 96.25 89 ARG A O 1
ATOM 679 N N . ASN A 1 90 ? 9.696 2.173 -17.233 1.00 94.44 90 ASN A N 1
ATOM 680 C CA . ASN A 1 90 ? 10.408 1.134 -16.484 1.00 94.44 90 ASN A CA 1
ATOM 681 C C . ASN A 1 90 ? 9.868 0.976 -15.058 1.00 94.44 90 ASN A C 1
ATOM 683 O O . ASN A 1 90 ? 9.652 -0.148 -14.602 1.00 94.44 90 ASN A O 1
ATOM 687 N N . LYS A 1 91 ? 9.591 2.086 -14.358 1.00 94.12 91 LYS A N 1
ATOM 688 C CA . LYS A 1 91 ? 8.931 2.052 -13.042 1.00 94.12 91 LYS A CA 1
ATOM 689 C C . LYS A 1 91 ? 7.560 1.386 -13.130 1.00 94.12 91 LYS A C 1
ATOM 691 O O . LYS A 1 91 ? 7.229 0.581 -12.262 1.00 94.12 91 LYS A O 1
ATOM 696 N N . HIS A 1 92 ? 6.782 1.695 -14.164 1.00 94.81 92 HIS A N 1
ATOM 697 C CA . HIS A 1 92 ? 5.494 1.062 -14.414 1.00 94.81 92 HIS A CA 1
ATOM 698 C C . HIS A 1 92 ? 5.645 -0.451 -14.626 1.00 94.81 92 HIS A C 1
ATOM 700 O O . HIS A 1 92 ? 5.038 -1.216 -13.878 1.00 94.81 92 HIS A O 1
ATOM 706 N N . VAL A 1 93 ? 6.510 -0.885 -15.551 1.00 94.44 93 VAL A N 1
ATOM 707 C CA . VAL A 1 93 ? 6.772 -2.308 -15.829 1.00 94.44 93 VAL A CA 1
ATOM 708 C C . VAL A 1 93 ? 7.185 -3.039 -14.558 1.00 94.44 93 VAL A C 1
ATOM 710 O O . VAL A 1 93 ? 6.584 -4.049 -14.191 1.00 94.44 93 VAL A O 1
ATOM 713 N N . ASN A 1 94 ? 8.149 -2.495 -13.814 1.00 92.62 94 ASN A N 1
ATOM 714 C CA . ASN A 1 94 ? 8.622 -3.142 -12.597 1.00 92.62 94 ASN A CA 1
ATOM 715 C C . ASN A 1 94 ? 7.543 -3.234 -11.506 1.00 92.62 94 ASN A C 1
ATOM 717 O O . ASN A 1 94 ? 7.534 -4.185 -10.738 1.00 92.62 94 ASN A O 1
ATOM 721 N N . ARG A 1 95 ? 6.619 -2.269 -11.427 1.00 93.00 95 ARG A N 1
ATOM 722 C CA . ARG A 1 95 ? 5.554 -2.258 -10.411 1.00 93.00 95 ARG A CA 1
ATOM 723 C C . ARG A 1 95 ? 4.309 -3.048 -10.806 1.00 93.00 95 ARG A C 1
ATOM 725 O O . ARG A 1 95 ? 3.629 -3.572 -9.926 1.00 93.00 95 ARG A O 1
ATOM 732 N N . LYS A 1 96 ? 3.960 -3.096 -12.090 1.00 92.81 96 LYS A N 1
ATOM 733 C CA . LYS A 1 96 ? 2.698 -3.685 -12.570 1.00 92.81 96 LYS A CA 1
ATOM 734 C C . LYS A 1 96 ? 2.877 -5.061 -13.187 1.00 92.81 96 LYS A C 1
ATOM 736 O O . LYS A 1 96 ? 2.011 -5.909 -13.004 1.00 92.81 96 LYS A O 1
ATOM 741 N N . HIS A 1 97 ? 4.012 -5.290 -13.830 1.00 92.88 97 HIS A N 1
ATOM 742 C CA . HIS A 1 97 ? 4.250 -6.475 -14.643 1.00 92.88 97 HIS A CA 1
ATOM 743 C C . HIS A 1 97 ? 5.353 -7.386 -14.094 1.00 92.88 97 HIS A C 1
ATOM 745 O O . HIS A 1 97 ? 5.500 -8.529 -14.523 1.00 92.88 97 HIS A O 1
ATOM 751 N N . ARG A 1 98 ? 6.144 -6.924 -13.122 1.00 92.56 98 ARG A N 1
ATOM 752 C CA . ARG A 1 98 ? 7.169 -7.745 -12.464 1.00 92.56 98 ARG A CA 1
ATOM 753 C C . ARG A 1 98 ? 6.822 -7.948 -10.999 1.00 92.56 98 ARG A C 1
ATOM 755 O O . ARG A 1 98 ? 6.594 -6.990 -10.276 1.00 92.56 98 ARG A O 1
ATOM 762 N N . ARG A 1 99 ? 6.828 -9.206 -10.553 1.00 90.62 99 ARG A N 1
ATOM 763 C CA . ARG A 1 99 ? 6.615 -9.605 -9.155 1.00 90.62 99 ARG A CA 1
ATOM 764 C C . ARG A 1 99 ? 7.802 -10.414 -8.646 1.00 90.62 99 ARG A C 1
ATOM 766 O O . ARG A 1 99 ? 7.724 -11.625 -8.499 1.00 90.62 99 ARG A O 1
ATOM 773 N N . ARG A 1 100 ? 8.932 -9.736 -8.451 1.00 91.44 100 ARG A N 1
ATOM 774 C CA . ARG A 1 100 ? 10.218 -10.386 -8.140 1.00 91.44 100 ARG A CA 1
ATOM 775 C C . ARG A 1 100 ? 10.372 -10.761 -6.666 1.00 91.44 100 ARG A C 1
ATOM 777 O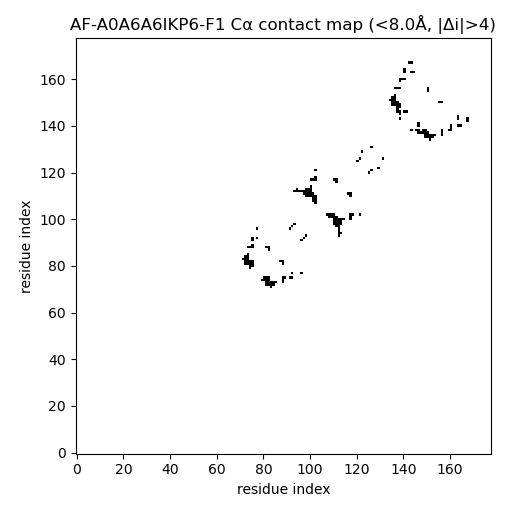 O . ARG A 1 100 ? 11.258 -11.534 -6.331 1.00 91.44 100 ARG A O 1
ATOM 784 N N . TYR A 1 101 ? 9.540 -10.206 -5.785 1.00 94.62 101 TYR A N 1
ATOM 785 C CA . TYR A 1 101 ? 9.656 -10.413 -4.344 1.00 94.62 101 TYR A CA 1
ATOM 786 C C . TYR A 1 101 ? 8.674 -11.486 -3.894 1.00 94.62 101 TYR A C 1
ATOM 788 O O . TYR A 1 101 ? 7.489 -11.210 -3.705 1.00 94.62 101 TYR A O 1
ATOM 796 N N . ILE A 1 102 ? 9.170 -12.709 -3.756 1.00 94.81 102 ILE A N 1
ATOM 797 C CA . ILE A 1 102 ? 8.388 -13.874 -3.340 1.00 94.81 102 ILE A CA 1
ATOM 798 C C . ILE A 1 102 ? 8.448 -13.986 -1.814 1.00 94.81 102 ILE A C 1
ATOM 800 O O . ILE A 1 102 ? 9.482 -13.702 -1.208 1.00 94.81 102 ILE A O 1
ATOM 804 N N . CYS A 1 103 ? 7.333 -14.354 -1.185 1.00 95.25 103 CYS A N 1
ATOM 805 C CA . CYS A 1 103 ? 7.316 -14.656 0.240 1.00 95.25 103 CYS A CA 1
ATOM 806 C C . CYS A 1 103 ? 8.265 -15.838 0.531 1.00 95.25 103 CYS A C 1
ATOM 808 O O . CYS A 1 103 ? 8.146 -16.868 -0.125 1.00 95.25 103 CYS A O 1
ATOM 810 N N . PRO A 1 104 ? 9.193 -15.732 1.499 1.00 92.12 104 PRO A N 1
ATOM 811 C CA . PRO A 1 104 ? 10.173 -16.790 1.769 1.00 92.12 104 PRO A CA 1
ATOM 812 C C . PRO A 1 104 ? 9.593 -17.994 2.532 1.00 92.12 104 PRO A C 1
ATOM 814 O O . PRO A 1 104 ? 10.312 -18.942 2.833 1.00 92.12 104 PRO A O 1
ATOM 817 N N . ILE A 1 105 ? 8.314 -17.953 2.902 1.00 92.75 105 ILE A N 1
ATOM 818 C CA . ILE A 1 105 ? 7.678 -18.986 3.720 1.00 92.75 105 ILE A CA 1
ATOM 819 C C . ILE A 1 105 ? 7.217 -20.116 2.808 1.00 92.75 105 ILE A C 1
ATOM 821 O O . ILE A 1 105 ? 6.429 -19.888 1.899 1.00 92.75 105 ILE A O 1
ATOM 825 N N . SER A 1 106 ? 7.678 -21.340 3.073 1.00 90.38 106 SER A N 1
ATOM 826 C CA . SER A 1 106 ? 7.473 -22.506 2.195 1.00 90.38 106 SER A CA 1
ATOM 827 C C . SER A 1 106 ? 5.995 -22.803 1.882 1.00 90.38 106 SER A C 1
ATOM 829 O O . SER A 1 106 ? 5.652 -23.179 0.764 1.00 90.38 106 SER A O 1
ATOM 831 N N . SER A 1 107 ? 5.088 -22.550 2.832 1.00 91.00 107 SER A N 1
ATOM 832 C CA . SER A 1 107 ? 3.637 -22.699 2.638 1.00 91.00 107 SER A CA 1
ATOM 833 C C . SER A 1 107 ? 2.970 -21.526 1.899 1.00 91.00 107 SER A C 1
ATOM 835 O O . SER A 1 107 ? 1.763 -21.554 1.665 1.00 91.00 107 SER A O 1
ATOM 837 N N . CYS A 1 108 ? 3.720 -20.485 1.525 1.00 93.06 108 CYS A N 1
ATOM 838 C CA . CYS A 1 108 ? 3.211 -19.266 0.910 1.00 93.06 108 CYS A CA 1
ATOM 839 C C . CYS A 1 108 ? 3.955 -18.924 -0.386 1.00 93.06 108 CYS A C 1
ATOM 841 O O . CYS A 1 108 ? 5.080 -18.441 -0.377 1.00 93.06 108 CYS A O 1
ATOM 843 N N . GLN A 1 109 ? 3.282 -19.071 -1.526 1.00 91.75 109 GLN A N 1
ATOM 844 C CA . GLN A 1 109 ? 3.852 -18.772 -2.849 1.00 91.75 109 GLN A CA 1
ATOM 845 C C . GLN A 1 109 ? 3.474 -17.373 -3.370 1.00 91.75 109 GLN A C 1
ATOM 847 O O . GLN A 1 109 ? 3.438 -17.119 -4.574 1.00 91.75 109 GLN A O 1
ATOM 852 N N . LYS A 1 110 ? 3.136 -16.436 -2.474 1.00 94.69 110 LYS A N 1
ATOM 853 C CA . LYS A 1 110 ? 2.689 -15.094 -2.874 1.00 94.69 110 LYS A CA 1
ATOM 854 C C . LYS A 1 110 ? 3.872 -14.254 -3.371 1.00 94.69 110 LYS A C 1
ATOM 856 O O . LYS A 1 110 ? 4.899 -14.176 -2.701 1.00 94.69 110 LYS A O 1
ATOM 861 N N . ALA A 1 111 ? 3.695 -13.569 -4.502 1.00 93.94 111 ALA A N 1
ATOM 862 C CA . ALA A 1 111 ? 4.711 -12.705 -5.103 1.00 93.94 111 ALA A CA 1
ATOM 863 C C . ALA A 1 111 ? 4.249 -11.244 -5.229 1.00 93.94 111 ALA A C 1
ATOM 865 O O . ALA A 1 111 ? 3.094 -10.944 -5.553 1.00 93.94 111 ALA A O 1
ATOM 866 N N . PHE A 1 112 ? 5.182 -10.321 -5.011 1.00 94.62 112 PHE A N 1
ATOM 867 C CA . PHE A 1 112 ? 4.944 -8.884 -4.950 1.00 94.62 112 PHE A CA 1
ATOM 868 C C . PHE A 1 112 ? 5.897 -8.125 -5.862 1.00 94.62 112 PHE A C 1
ATOM 870 O O . PHE A 1 112 ? 7.028 -8.541 -6.125 1.00 94.62 112 PHE A O 1
ATOM 877 N N . SER A 1 113 ? 5.433 -6.973 -6.334 1.00 93.00 113 SER A N 1
ATOM 878 C CA . SER A 1 113 ? 6.212 -6.094 -7.202 1.00 93.00 113 SER A CA 1
ATOM 879 C C . SER A 1 113 ? 7.208 -5.220 -6.438 1.00 93.00 113 SER A C 1
ATOM 881 O O . SER A 1 113 ? 8.182 -4.746 -7.016 1.00 93.00 113 SER A O 1
ATOM 883 N N . LEU A 1 114 ? 6.982 -5.001 -5.137 1.00 92.06 114 LEU A N 1
ATOM 884 C CA . LEU A 1 114 ? 7.873 -4.254 -4.249 1.00 92.06 114 LEU A CA 1
ATOM 885 C C . LEU A 1 114 ? 8.247 -5.101 -3.030 1.00 92.06 114 LEU A C 1
ATOM 887 O O . LEU A 1 114 ? 7.399 -5.794 -2.466 1.00 92.06 114 LEU A O 1
ATOM 891 N N . ASN A 1 115 ? 9.493 -4.963 -2.572 1.00 93.12 115 ASN A N 1
ATOM 892 C CA . ASN A 1 115 ? 9.979 -5.628 -1.363 1.00 93.12 115 ASN A CA 1
ATOM 893 C C . ASN A 1 115 ? 9.150 -5.229 -0.130 1.00 93.12 115 ASN A C 1
ATOM 895 O O . ASN A 1 115 ? 8.691 -6.093 0.608 1.00 93.12 115 ASN A O 1
ATOM 899 N N . ALA A 1 116 ? 8.862 -3.933 0.024 1.00 92.00 116 ALA A N 1
ATOM 900 C CA . ALA A 1 116 ? 8.071 -3.414 1.138 1.00 92.00 116 ALA A CA 1
ATOM 901 C C . ALA A 1 116 ? 6.665 -4.040 1.227 1.00 92.00 116 ALA A C 1
ATOM 903 O O . ALA A 1 116 ? 6.149 -4.259 2.323 1.00 92.00 116 ALA A O 1
ATOM 904 N N . ASP A 1 117 ? 6.043 -4.354 0.085 1.00 92.50 117 ASP A N 1
ATOM 905 C CA . ASP A 1 117 ? 4.735 -5.013 0.062 1.00 92.50 117 ASP A CA 1
ATOM 906 C C . ASP A 1 117 ? 4.833 -6.481 0.498 1.00 92.50 117 ASP A C 1
ATOM 908 O O . ASP A 1 117 ? 3.963 -6.942 1.239 1.00 92.50 117 ASP A O 1
ATOM 912 N N . MET A 1 118 ? 5.895 -7.188 0.091 1.00 95.50 118 MET A N 1
ATOM 913 C CA . MET A 1 118 ? 6.179 -8.557 0.535 1.00 95.50 118 MET A CA 1
ATOM 914 C C . MET A 1 118 ? 6.466 -8.603 2.035 1.00 95.50 118 MET A C 1
ATOM 916 O O . MET A 1 118 ? 5.853 -9.396 2.743 1.00 95.50 118 MET A O 1
ATOM 920 N N . GLU A 1 119 ? 7.314 -7.711 2.547 1.00 91.44 119 GLU A N 1
ATOM 921 C CA . GLU A 1 119 ? 7.617 -7.625 3.978 1.00 91.44 119 GLU A CA 1
ATOM 922 C C . GLU A 1 119 ? 6.363 -7.328 4.801 1.00 91.44 119 GLU A C 1
ATOM 924 O O . GLU A 1 119 ? 6.100 -7.974 5.814 1.00 91.44 119 GLU A O 1
ATOM 929 N N . ARG A 1 120 ? 5.518 -6.399 4.341 1.00 91.12 120 ARG A N 1
ATOM 930 C CA . ARG A 1 120 ? 4.228 -6.137 4.987 1.00 91.12 120 ARG A CA 1
ATOM 931 C C . ARG A 1 120 ? 3.308 -7.356 4.936 1.00 91.12 120 ARG A C 1
ATOM 933 O O . ARG A 1 120 ? 2.629 -7.642 5.920 1.00 91.12 120 ARG A O 1
ATOM 940 N N . HIS A 1 121 ? 3.248 -8.062 3.809 1.00 93.31 121 HIS A N 1
ATOM 941 C CA . HIS A 1 121 ? 2.478 -9.300 3.698 1.00 93.31 121 HIS A CA 1
ATOM 942 C C . HIS A 1 121 ? 2.976 -10.345 4.694 1.00 93.31 121 HIS A C 1
ATOM 944 O O . HIS A 1 121 ? 2.173 -10.878 5.453 1.00 93.31 121 HIS A O 1
ATOM 950 N N . LYS A 1 122 ? 4.294 -10.553 4.752 1.00 91.06 122 LYS A N 1
ATOM 951 C CA . LYS A 1 122 ? 4.953 -11.446 5.698 1.00 91.06 122 LYS A CA 1
ATOM 952 C C . LYS A 1 122 ? 4.514 -11.135 7.126 1.00 91.06 122 LYS A C 1
ATOM 954 O O . LYS A 1 122 ? 4.011 -12.003 7.827 1.00 91.06 122 LYS A O 1
ATOM 959 N N . LYS A 1 123 ? 4.556 -9.854 7.491 1.00 87.38 123 LYS A N 1
ATOM 960 C CA . LYS A 1 123 ? 4.163 -9.379 8.817 1.00 87.38 123 LYS A CA 1
ATOM 961 C C . LYS A 1 123 ? 2.674 -9.527 9.141 1.00 87.38 123 LYS A C 1
ATOM 963 O O . LYS A 1 123 ? 2.303 -9.693 10.291 1.00 87.38 123 LYS A O 1
ATOM 968 N N . THR A 1 124 ? 1.797 -9.431 8.149 1.00 88.00 124 THR A N 1
ATOM 969 C CA . THR A 1 124 ? 0.341 -9.399 8.380 1.00 88.00 124 THR A CA 1
ATOM 970 C C . THR A 1 124 ? -0.347 -10.740 8.174 1.00 88.00 124 THR A C 1
ATOM 972 O O . THR A 1 124 ? -1.409 -10.956 8.749 1.00 88.00 124 THR A O 1
ATOM 975 N N . VAL A 1 125 ? 0.226 -11.628 7.368 1.00 90.31 125 VAL A N 1
ATOM 976 C CA . VAL A 1 125 ? -0.337 -12.954 7.081 1.00 90.31 125 VAL A CA 1
ATOM 977 C C . VAL A 1 125 ? 0.359 -14.034 7.897 1.00 90.31 125 VAL A C 1
ATOM 979 O O . VAL A 1 125 ? -0.293 -14.974 8.329 1.00 90.31 125 VAL A O 1
ATOM 982 N N . HIS A 1 126 ? 1.652 -13.876 8.177 1.00 90.25 126 HIS A N 1
ATOM 983 C CA . HIS A 1 126 ? 2.436 -14.854 8.928 1.00 90.25 126 HIS A CA 1
ATOM 984 C C . HIS A 1 126 ? 2.759 -14.353 10.333 1.00 90.25 126 HIS A C 1
ATOM 986 O O . HIS A 1 126 ? 3.884 -14.479 10.797 1.00 90.25 126 HIS A O 1
ATOM 992 N N . LYS A 1 127 ? 1.764 -13.753 10.994 1.00 84.56 127 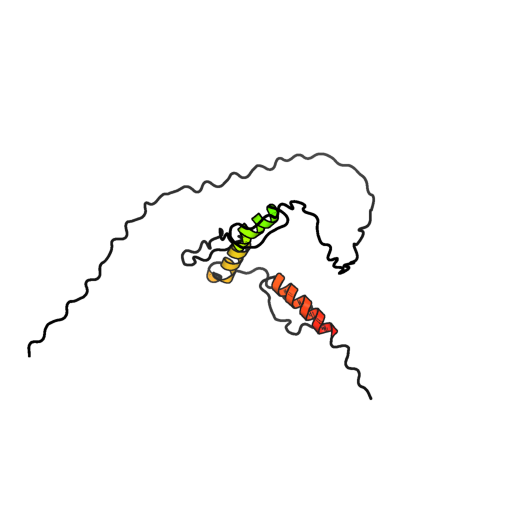LYS A N 1
ATOM 993 C CA . LYS A 1 127 ? 1.926 -13.073 12.287 1.00 84.56 127 LYS A CA 1
ATOM 994 C C . LYS A 1 127 ? 2.527 -13.965 13.369 1.00 84.56 127 LYS A C 1
ATOM 996 O O . LYS A 1 127 ? 3.390 -13.508 14.097 1.00 84.56 127 LYS A O 1
ATOM 1001 N N . GLU A 1 128 ? 2.150 -15.238 13.398 1.00 82.94 128 GLU A N 1
ATOM 1002 C CA . GLU A 1 128 ? 2.667 -16.215 14.367 1.00 82.94 128 GLU A CA 1
ATOM 1003 C C . GLU A 1 128 ? 4.187 -16.424 14.268 1.00 82.94 128 GLU A C 1
ATOM 1005 O O . GLU A 1 128 ? 4.824 -16.851 15.223 1.00 82.94 128 GLU A O 1
ATOM 1010 N N . LEU A 1 129 ? 4.787 -16.108 13.115 1.00 80.06 129 LEU A N 1
ATOM 1011 C CA . LEU A 1 129 ? 6.229 -16.229 12.890 1.00 80.06 129 LEU A CA 1
ATOM 1012 C C . LEU A 1 129 ? 6.994 -14.936 13.212 1.00 80.06 129 LEU A C 1
ATOM 1014 O O . LEU A 1 129 ? 8.222 -14.924 13.149 1.00 80.06 129 LEU A O 1
ATOM 1018 N N . PHE A 1 130 ? 6.294 -13.838 13.519 1.00 76.19 130 PHE A N 1
ATOM 1019 C CA . PHE A 1 130 ? 6.896 -12.529 13.767 1.00 76.19 130 PHE A CA 1
ATOM 1020 C C . PHE A 1 130 ? 6.214 -11.851 14.962 1.00 76.19 130 PHE A C 1
ATOM 1022 O O . PHE A 1 130 ? 5.097 -11.359 14.849 1.00 76.19 130 PHE A O 1
ATOM 1029 N N . SER A 1 131 ? 6.899 -11.756 16.103 1.00 67.62 131 SER A N 1
ATOM 1030 C CA . SER A 1 131 ? 6.394 -10.994 17.252 1.00 67.62 131 SER A CA 1
ATOM 1031 C C . SER A 1 131 ? 6.340 -9.494 16.935 1.00 67.62 131 SER A C 1
ATOM 1033 O O . SER A 1 131 ? 7.364 -8.873 16.644 1.00 67.62 131 SER A O 1
ATOM 1035 N N . PHE A 1 132 ? 5.145 -8.899 16.998 1.00 62.56 132 PHE A N 1
ATOM 1036 C CA . PHE A 1 132 ? 4.920 -7.458 16.829 1.00 62.56 132 PHE A CA 1
ATOM 1037 C C . PHE A 1 132 ? 4.689 -6.797 18.185 1.00 62.56 132 PHE A C 1
ATOM 1039 O O . PHE A 1 132 ? 3.578 -6.852 18.701 1.00 62.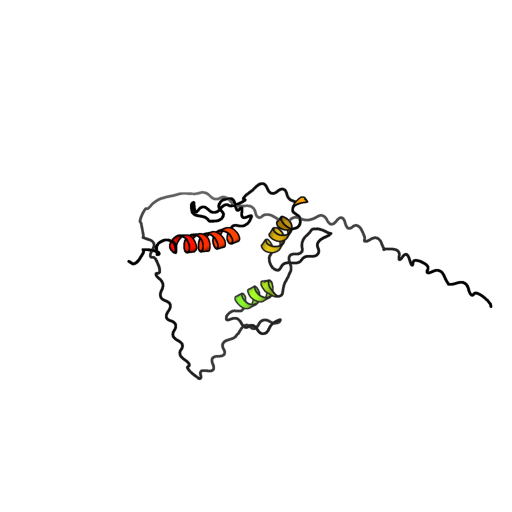56 132 PHE A O 1
ATOM 1046 N N . SER A 1 133 ? 5.700 -6.135 18.744 1.00 61.19 133 SER A N 1
ATOM 1047 C CA . SER A 1 133 ? 5.514 -5.254 19.908 1.00 61.19 133 SER A CA 1
ATOM 1048 C C . SER A 1 133 ? 5.509 -3.767 19.559 1.00 61.19 133 SER A C 1
ATOM 1050 O O . SER A 1 133 ? 5.172 -2.954 20.412 1.00 61.19 133 SER A O 1
ATOM 1052 N N . ASP A 1 134 ? 5.829 -3.382 18.322 1.00 62.88 134 ASP A N 1
ATOM 1053 C CA . ASP A 1 134 ? 6.123 -1.983 18.028 1.00 62.88 134 ASP A CA 1
ATOM 1054 C C . ASP A 1 134 ? 5.127 -1.356 17.038 1.00 62.88 134 ASP A C 1
ATOM 1056 O O . ASP A 1 134 ? 4.974 -1.800 15.897 1.00 62.88 134 ASP A O 1
ATOM 1060 N N . SER A 1 135 ? 4.468 -0.288 17.496 1.00 71.81 135 SER A N 1
ATOM 1061 C CA . SER A 1 135 ? 3.752 0.711 16.691 1.00 71.81 135 SER A CA 1
ATOM 1062 C C . SER A 1 135 ? 2.320 0.393 16.221 1.00 71.81 135 SER A C 1
ATOM 1064 O O . SER A 1 135 ? 1.970 0.555 15.047 1.00 71.81 135 SER A O 1
ATOM 1066 N N . MET A 1 136 ? 1.425 0.058 17.157 1.00 87.38 136 MET A N 1
ATOM 1067 C CA . MET A 1 136 ? -0.002 0.369 16.979 1.00 87.38 136 MET A CA 1
ATOM 1068 C C . MET A 1 136 ? -0.232 1.876 17.150 1.00 87.38 136 MET A C 1
ATOM 1070 O O . MET A 1 136 ? 0.218 2.474 18.122 1.00 87.38 136 MET A O 1
ATOM 1074 N N . LEU A 1 137 ? -0.943 2.501 16.211 1.00 91.62 137 LEU A N 1
ATOM 1075 C CA . LEU A 1 137 ? -1.171 3.946 16.199 1.00 91.62 137 LEU A CA 1
ATOM 1076 C C . LEU A 1 137 ? -2.642 4.264 16.483 1.00 91.62 137 LEU A C 1
ATOM 1078 O O . LEU A 1 137 ? -3.525 3.620 15.920 1.00 91.62 137 LEU A O 1
ATOM 1082 N N . LYS A 1 138 ? -2.916 5.286 17.296 1.00 93.88 138 LYS A N 1
ATOM 1083 C CA . LYS A 1 138 ? -4.276 5.781 17.574 1.00 93.88 138 LYS A CA 1
ATOM 1084 C C . LYS A 1 138 ? -4.530 7.134 16.919 1.00 93.88 138 LYS A C 1
ATOM 1086 O O . LYS A 1 138 ? -3.595 7.842 16.545 1.00 93.88 138 LYS A O 1
ATOM 1091 N N . CYS A 1 139 ? -5.801 7.499 16.775 1.00 95.00 139 CYS A N 1
ATOM 1092 C CA . CYS A 1 139 ? -6.159 8.830 16.291 1.00 95.00 139 CYS A CA 1
ATOM 1093 C C . CYS A 1 139 ? -5.747 9.901 17.317 1.00 95.00 139 CYS A C 1
ATOM 1095 O O . CYS A 1 139 ? -6.141 9.783 18.474 1.00 95.00 139 CYS A O 1
ATOM 1097 N N . PRO A 1 140 ? -4.994 10.948 16.926 1.00 92.69 140 PRO A N 1
ATOM 1098 C CA . PRO A 1 140 ? -4.603 12.021 17.841 1.00 92.69 140 PRO A CA 1
ATOM 1099 C C . PRO A 1 140 ? -5.734 13.025 18.125 1.00 92.69 140 PRO A C 1
ATOM 1101 O O . PRO A 1 140 ? -5.587 13.879 18.992 1.00 92.69 140 PRO A O 1
ATOM 1104 N N . LEU A 1 141 ? -6.852 12.971 17.392 1.00 91.69 141 LEU A N 1
ATOM 1105 C CA . LEU A 1 141 ? -7.964 13.903 17.579 1.00 91.69 141 LEU A CA 1
ATOM 1106 C C . LEU A 1 141 ? -8.857 13.453 18.738 1.00 91.69 141 LEU A C 1
ATOM 1108 O O . LEU A 1 141 ? -9.494 12.405 18.654 1.00 91.69 141 LEU A O 1
ATOM 1112 N N . SER A 1 142 ? -8.991 14.292 19.766 1.00 87.81 142 SER A N 1
ATOM 1113 C CA . SER A 1 142 ? -9.832 13.998 20.937 1.00 87.81 142 SER A CA 1
ATOM 1114 C C . SER A 1 142 ? -11.316 13.837 20.592 1.00 87.81 142 SER A C 1
ATOM 1116 O O . SER A 1 142 ? -12.014 13.058 21.226 1.00 87.81 142 SER A O 1
ATOM 1118 N N . LYS A 1 143 ? -11.804 14.526 19.550 1.00 87.12 143 LYS A N 1
ATOM 1119 C CA . LYS A 1 143 ? -13.190 14.408 19.049 1.00 87.12 143 LYS A CA 1
ATOM 1120 C C . LYS A 1 143 ? -13.363 13.302 18.002 1.00 87.12 143 LYS A C 1
ATOM 1122 O O . LYS A 1 143 ? -14.231 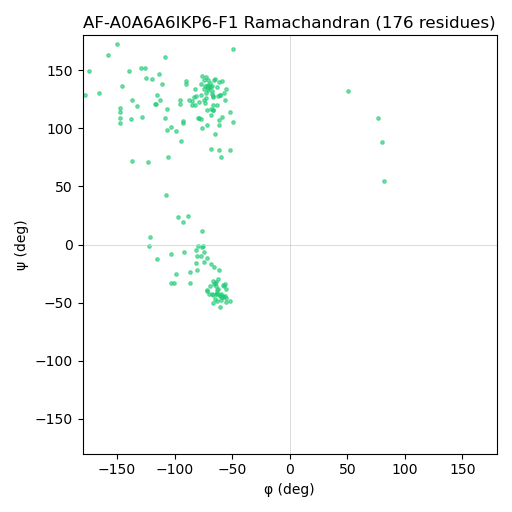13.380 17.135 1.00 87.12 143 LYS A O 1
ATOM 1127 N N . CYS A 1 144 ? -12.493 12.296 18.015 1.00 92.12 144 CYS A N 1
ATOM 1128 C CA . CYS A 1 144 ? -12.621 11.166 17.113 1.00 92.12 144 CYS A CA 1
ATOM 1129 C C . CYS A 1 144 ? -13.837 10.312 17.480 1.00 92.12 144 CYS A C 1
ATOM 1131 O O . CYS A 1 144 ? -14.034 9.968 18.638 1.00 92.12 144 CYS A O 1
ATOM 1133 N N . LYS A 1 145 ? -14.615 9.898 16.473 1.00 89.81 145 LYS A N 1
ATOM 1134 C CA . LYS A 1 145 ? -15.745 8.972 16.658 1.00 89.81 145 LYS A CA 1
ATOM 1135 C C . LYS A 1 145 ? -15.305 7.566 17.103 1.00 89.81 145 LYS A C 1
ATOM 1137 O O . LYS A 1 145 ? -16.113 6.797 17.602 1.00 89.81 145 LYS A O 1
ATOM 1142 N N . THR A 1 146 ? -14.038 7.209 16.890 1.00 90.44 146 THR A N 1
ATOM 1143 C CA . THR A 1 146 ? -13.462 5.900 17.241 1.00 90.44 146 THR A CA 1
ATOM 1144 C C . THR A 1 146 ? -12.067 6.074 17.867 1.00 90.44 146 THR A C 1
ATOM 1146 O O . THR A 1 146 ? -11.072 5.788 17.193 1.00 90.44 146 THR A O 1
ATOM 1149 N N . PRO A 1 147 ? -11.961 6.586 19.108 1.00 87.81 147 PRO A N 1
ATOM 1150 C CA . PRO A 1 147 ? -10.673 6.911 19.735 1.00 87.81 147 PRO A CA 1
ATOM 1151 C C . PRO A 1 147 ? -9.842 5.664 20.074 1.00 87.81 147 PRO A C 1
ATOM 1153 O O . PRO A 1 147 ? -8.636 5.655 19.843 1.00 87.81 147 PRO A O 1
ATOM 1156 N N . GLU A 1 148 ? -10.503 4.578 20.481 1.00 90.44 148 GLU A N 1
ATOM 1157 C CA . GLU A 1 148 ? -9.869 3.295 20.832 1.00 90.44 148 GLU A CA 1
ATOM 1158 C C . GLU A 1 148 ? -9.393 2.494 19.614 1.00 90.44 148 GLU A C 1
ATOM 1160 O O . GLU A 1 148 ? -8.766 1.443 19.732 1.00 90.44 148 GLU A O 1
ATOM 1165 N N . LYS A 1 149 ? -9.704 2.962 18.401 1.00 91.81 149 LYS A N 1
ATOM 1166 C CA . LYS A 1 149 ? -9.335 2.237 17.194 1.00 91.81 149 LYS A CA 1
ATOM 1167 C C . LYS A 1 149 ? -7.832 2.334 16.953 1.00 91.81 149 LYS A C 1
ATOM 1169 O O . LYS A 1 149 ? -7.310 3.402 16.628 1.00 91.81 149 LYS A O 1
ATOM 1174 N N . LEU A 1 150 ? -7.176 1.180 17.020 1.00 92.38 150 LEU A N 1
ATOM 1175 C CA . LEU A 1 150 ? -5.758 1.021 16.730 1.00 92.38 150 LEU A CA 1
ATOM 1176 C C . LEU A 1 150 ? -5.529 0.711 15.248 1.00 92.38 150 LEU A C 1
ATOM 1178 O O . LEU A 1 150 ? -6.232 -0.081 14.616 1.00 92.38 150 LEU A O 1
ATOM 1182 N N . TYR A 1 151 ? -4.511 1.348 14.688 1.00 91.31 151 TYR A N 1
ATOM 1183 C CA . TYR A 1 151 ? -4.093 1.209 13.305 1.00 91.31 151 TYR A CA 1
ATOM 1184 C C . TYR A 1 151 ? -2.691 0.615 13.275 1.00 91.31 151 TYR A C 1
ATOM 1186 O O . TYR A 1 151 ? -1.741 1.217 13.761 1.00 91.31 151 TYR A O 1
ATOM 1194 N N . SER A 1 152 ? -2.539 -0.538 12.629 1.00 86.44 152 SER A N 1
ATOM 1195 C CA . SER A 1 152 ? -1.235 -1.190 12.436 1.00 86.44 152 SER A CA 1
ATOM 1196 C C . SER A 1 152 ? -0.360 -0.527 11.364 1.00 86.44 152 SER A C 1
ATOM 1198 O O . SER A 1 152 ? 0.734 -1.001 11.070 1.00 86.44 152 SER A O 1
ATOM 1200 N N . ARG A 1 153 ? -0.857 0.532 10.706 1.00 87.38 153 ARG A N 1
ATOM 1201 C CA . ARG A 1 153 ? -0.177 1.228 9.607 1.00 87.38 153 ARG A CA 1
ATOM 1202 C C . ARG A 1 153 ? -0.467 2.722 9.623 1.00 87.38 153 ARG A C 1
ATOM 1204 O O . ARG A 1 153 ? -1.629 3.127 9.705 1.00 87.38 153 ARG A O 1
ATOM 1211 N N . LYS A 1 154 ? 0.579 3.524 9.417 1.00 90.94 154 LYS A N 1
ATOM 1212 C CA . LYS A 1 154 ? 0.500 4.988 9.366 1.00 90.94 154 LYS A CA 1
ATOM 1213 C C . LYS A 1 154 ? -0.416 5.508 8.258 1.00 90.94 154 LYS A C 1
ATOM 1215 O O . LYS A 1 154 ? -1.252 6.354 8.525 1.00 90.94 154 LYS A O 1
ATOM 1220 N N . ASP A 1 155 ? -0.344 4.962 7.045 1.00 91.31 155 ASP A N 1
ATOM 1221 C CA . ASP A 1 155 ? -1.156 5.449 5.919 1.00 91.31 155 ASP A CA 1
ATOM 1222 C C . ASP A 1 155 ? -2.667 5.247 6.130 1.00 91.31 155 ASP A C 1
ATOM 1224 O O . ASP A 1 155 ? -3.491 6.069 5.716 1.00 91.31 155 ASP A O 1
ATOM 1228 N N . ASN A 1 156 ? -3.035 4.170 6.829 1.00 92.88 156 ASN A N 1
ATOM 1229 C CA . ASN A 1 156 ? -4.414 3.928 7.239 1.00 92.88 156 ASN A CA 1
ATOM 1230 C C . ASN A 1 156 ? -4.870 4.954 8.283 1.00 92.88 156 ASN A C 1
ATOM 1232 O O . ASN A 1 156 ? -5.988 5.467 8.178 1.00 92.88 156 ASN A O 1
ATOM 1236 N N . LEU A 1 157 ? -4.003 5.262 9.255 1.00 94.88 157 LEU A N 1
ATOM 1237 C CA . LEU A 1 157 ? -4.259 6.304 10.242 1.00 94.88 157 LEU A CA 1
ATOM 1238 C C . LEU A 1 157 ? -4.371 7.678 9.572 1.00 94.88 157 LEU A C 1
ATOM 1240 O O . LEU A 1 157 ? -5.363 8.359 9.793 1.00 94.88 157 LEU A O 1
ATOM 1244 N N . ASP A 1 158 ? -3.444 8.062 8.696 1.00 94.44 158 ASP A N 1
ATOM 1245 C CA . ASP A 1 158 ? -3.458 9.359 8.006 1.00 94.44 158 ASP A CA 1
ATOM 1246 C C . ASP A 1 158 ? -4.767 9.567 7.232 1.00 94.44 158 ASP A C 1
ATOM 1248 O O . ASP A 1 158 ? -5.406 10.619 7.319 1.00 94.44 158 ASP A O 1
ATOM 1252 N N . ARG A 1 159 ? -5.233 8.537 6.511 1.00 94.69 159 ARG A N 1
ATOM 1253 C CA . ARG A 1 159 ? -6.530 8.584 5.816 1.00 94.69 159 ARG A CA 1
ATOM 1254 C C . ARG A 1 159 ? -7.704 8.709 6.786 1.00 94.69 159 ARG A C 1
ATOM 1256 O O . ARG A 1 159 ? -8.714 9.334 6.454 1.00 94.69 159 ARG A O 1
ATOM 1263 N N . HIS A 1 160 ? -7.624 8.073 7.951 1.00 94.62 160 HIS A N 1
ATOM 1264 C CA . HIS A 1 160 ? -8.629 8.237 8.992 1.00 94.62 160 HIS A CA 1
ATOM 1265 C C . HIS A 1 160 ? -8.607 9.657 9.561 1.00 94.62 160 HIS A C 1
ATOM 1267 O O . HIS A 1 160 ? -9.653 10.293 9.557 1.00 94.62 160 HIS A O 1
ATOM 1273 N N . VAL A 1 161 ? -7.446 10.178 9.965 1.00 94.44 161 VAL A N 1
ATOM 1274 C CA . VAL A 1 161 ? -7.288 11.513 10.559 1.00 94.44 161 VAL A CA 1
ATOM 1275 C C . VAL A 1 161 ? -7.807 12.593 9.621 1.00 94.44 161 VAL A C 1
ATOM 1277 O O . VAL A 1 161 ? -8.578 13.440 10.057 1.00 94.44 161 VAL A O 1
ATOM 1280 N N . LYS A 1 162 ? -7.494 12.520 8.320 1.00 93.62 162 LYS A N 1
ATOM 1281 C CA . LYS A 1 162 ? -8.028 13.459 7.316 1.00 93.62 162 LYS A CA 1
ATOM 1282 C C . LYS A 1 162 ? -9.560 13.501 7.310 1.00 93.62 162 LYS A C 1
ATOM 1284 O O . LYS A 1 162 ? -10.149 14.578 7.322 1.00 93.62 162 LYS A O 1
ATOM 1289 N N . ARG A 1 163 ? -10.214 12.334 7.335 1.00 92.00 163 ARG A N 1
ATOM 1290 C CA . ARG A 1 163 ? -11.684 12.243 7.387 1.00 92.00 163 ARG A CA 1
ATOM 1291 C C . ARG A 1 163 ? -12.242 12.654 8.744 1.00 92.00 163 ARG A C 1
ATOM 1293 O O . ARG A 1 163 ? -13.250 13.340 8.792 1.00 92.00 163 ARG A O 1
ATOM 1300 N N . CYS A 1 164 ? -11.572 12.261 9.819 1.00 92.50 164 CYS A N 1
ATOM 1301 C CA . CYS A 1 164 ? -11.950 12.568 11.191 1.00 92.50 164 CYS A CA 1
ATOM 1302 C C . CYS A 1 164 ? -11.911 14.080 11.457 1.00 92.50 164 CYS A C 1
ATOM 1304 O O . CYS A 1 164 ? -12.801 14.628 12.104 1.00 92.50 164 CYS A O 1
ATOM 1306 N N . PHE A 1 165 ? -10.908 14.766 10.908 1.00 88.50 165 PHE A N 1
ATOM 1307 C CA . PHE A 1 165 ? -10.798 16.217 10.950 1.00 88.50 165 PHE A CA 1
ATOM 1308 C C . PHE A 1 165 ? -11.906 16.894 10.133 1.00 88.50 165 PHE A C 1
ATOM 1310 O O . PHE A 1 165 ? -12.521 17.845 10.606 1.00 88.50 165 PHE A O 1
ATOM 1317 N N . ALA A 1 166 ? -12.206 16.383 8.933 1.00 85.88 166 ALA A N 1
ATOM 1318 C CA . ALA A 1 166 ? -13.293 16.904 8.104 1.00 85.88 166 ALA A CA 1
ATOM 1319 C C . ALA A 1 166 ? -14.670 16.738 8.775 1.00 85.88 166 ALA A C 1
ATOM 1321 O O . ALA A 1 166 ? -15.454 17.684 8.799 1.00 85.88 166 ALA A O 1
ATOM 1322 N N . SER A 1 167 ? -14.946 15.582 9.391 1.00 78.25 167 SER A N 1
ATOM 1323 C CA . SER A 1 167 ? -16.201 15.348 10.119 1.00 78.25 167 SER A CA 1
ATOM 1324 C C . SER A 1 167 ? -16.346 16.238 11.353 1.00 78.25 167 SER A C 1
ATOM 1326 O O . SER A 1 167 ? -17.445 16.694 11.642 1.00 78.25 167 SER A O 1
ATOM 1328 N N . ALA A 1 168 ? -15.245 16.559 12.040 1.00 73.75 168 ALA A N 1
ATOM 1329 C CA . ALA A 1 168 ? -15.267 17.456 13.196 1.00 73.75 168 ALA A CA 1
ATOM 1330 C C . ALA A 1 168 ? -15.605 18.921 12.835 1.00 73.75 168 ALA A C 1
ATOM 1332 O O . ALA A 1 168 ? -15.963 19.698 13.719 1.00 73.75 168 ALA A O 1
ATOM 1333 N N . LYS A 1 169 ? -15.502 19.315 11.554 1.00 68.12 169 LYS A N 1
ATOM 1334 C CA . LYS A 1 169 ? -15.833 20.671 11.081 1.00 68.12 169 LYS A CA 1
ATOM 1335 C C . LYS A 1 169 ? -17.311 20.868 10.720 1.00 68.12 169 LYS A C 1
ATOM 1337 O O . LYS A 1 169 ? -17.776 22.002 10.769 1.00 68.12 169 LYS A O 1
ATOM 1342 N N . MET A 1 170 ? -18.057 19.808 10.397 1.00 60.75 170 MET A N 1
ATOM 1343 C CA . MET A 1 170 ? -19.460 19.912 9.949 1.00 60.75 170 MET A CA 1
ATOM 1344 C C . MET A 1 170 ? -20.482 20.083 11.088 1.00 60.75 170 MET A C 1
ATOM 1346 O O . MET A 1 170 ? -21.639 20.399 10.831 1.00 60.75 170 MET A O 1
ATOM 1350 N N . GLU A 1 171 ? -20.075 19.930 12.348 1.00 57.53 171 GLU A N 1
ATOM 1351 C CA . GLU A 1 171 ? -20.981 20.017 13.505 1.00 57.53 171 GLU A CA 1
ATOM 1352 C C . GLU A 1 171 ? -21.294 21.465 13.952 1.00 57.53 171 GLU A C 1
ATOM 1354 O O . GLU A 1 171 ? -22.132 21.679 14.819 1.00 57.53 171 GLU A O 1
ATOM 1359 N N . LYS A 1 172 ? -20.667 22.488 13.346 1.00 55.88 172 LYS A N 1
ATOM 1360 C CA . LYS A 1 172 ? -20.838 23.915 13.709 1.00 55.88 172 LYS A CA 1
ATOM 1361 C C . LYS A 1 172 ? -21.926 24.672 12.917 1.00 55.88 172 LYS A C 1
ATOM 1363 O O . LYS A 1 172 ? -21.893 25.896 12.875 1.00 55.88 172 LYS A O 1
ATOM 1368 N N . GLY A 1 173 ? -22.880 23.976 12.289 1.00 54.16 173 GLY A N 1
ATOM 1369 C CA . GLY A 1 173 ? -23.837 24.582 11.343 1.00 54.16 173 GLY A CA 1
ATOM 1370 C C . GLY A 1 173 ? -25.337 24.455 11.646 1.00 54.16 173 GLY A C 1
ATOM 1371 O O . GLY A 1 173 ? -26.132 24.840 10.799 1.00 54.16 173 GLY A O 1
ATOM 1372 N N . LYS A 1 174 ? -25.769 23.922 12.799 1.00 49.75 174 LYS A N 1
ATOM 1373 C CA . LYS A 1 174 ? -27.203 23.854 13.164 1.00 49.75 174 LYS A CA 1
ATOM 1374 C C . LYS A 1 174 ? -27.554 24.881 14.245 1.00 49.75 174 LYS A C 1
ATOM 1376 O O . LYS A 1 174 ? -27.732 24.538 15.409 1.00 49.75 174 LYS A O 1
ATOM 1381 N N . GLY A 1 175 ? -27.644 26.146 13.839 1.00 46.44 175 GLY A N 1
ATOM 1382 C CA . GLY A 1 175 ? -28.366 27.186 14.576 1.00 46.44 175 GLY A CA 1
ATOM 1383 C C . GLY A 1 175 ? -29.833 27.192 14.141 1.00 46.44 175 GLY A C 1
ATOM 1384 O O . GLY A 1 175 ? -30.117 27.259 12.950 1.00 46.44 175 GLY A O 1
ATOM 1385 N N . LYS A 1 176 ? -30.743 27.056 15.109 1.00 44.81 176 LYS A N 1
ATOM 1386 C CA . LYS A 1 176 ? -32.204 27.135 14.961 1.00 44.81 176 LYS A CA 1
ATOM 1387 C C . LYS A 1 176 ? -32.625 28.478 14.333 1.00 44.81 176 LYS A C 1
ATOM 1389 O O . LYS A 1 176 ? -32.328 29.516 14.912 1.00 44.81 176 LYS A O 1
ATOM 1394 N N . ALA A 1 177 ? -33.361 28.446 13.225 1.00 46.03 177 ALA A N 1
ATOM 1395 C CA . ALA A 1 177 ? -34.493 29.357 13.024 1.00 46.03 177 ALA A CA 1
ATOM 1396 C C . ALA A 1 177 ? -35.671 28.681 13.753 1.00 46.03 177 ALA A C 1
ATOM 1398 O O . ALA A 1 177 ? -35.815 27.464 13.637 1.00 46.03 177 ALA A O 1
ATOM 1399 N N . GLY A 1 178 ? -36.402 29.318 14.656 1.00 41.53 178 GLY A N 1
ATOM 1400 C CA . GLY A 1 178 ? -37.008 30.639 14.560 1.00 41.53 178 GLY A CA 1
ATOM 1401 C C . GLY A 1 178 ? -38.491 30.369 14.743 1.00 41.53 178 GLY A C 1
ATOM 1402 O O . GLY A 1 178 ? -39.044 29.742 13.817 1.00 41.53 178 GLY A O 1
#

Organism: NCBI:txid390896

Solvent-accessible surface area (backbone atoms only — not comparable to full-atom values): 12534 Å² total; per-residue (Å²): 139,83,88,79,86,80,87,82,85,78,82,82,80,76,82,78,77,81,76,83,86,70,90,69,79,83,77,76,82,85,79,80,81,84,80,86,79,88,82,82,85,83,89,84,91,80,91,80,83,88,81,79,86,79,90,82,87,77,93,72,88,78,94,75,85,87,77,97,67,91,70,74,63,25,61,39,96,88,50,96,56,67,25,91,39,62,68,56,26,50,52,47,44,43,56,76,74,34,54,83,30,58,46,90,50,91,95,39,89,53,62,22,44,42,61,71,58,31,54,50,45,47,58,70,74,43,38,94,83,46,91,83,88,80,67,75,42,61,60,88,53,88,81,40,96,58,53,88,48,69,25,85,43,68,71,63,42,53,59,45,49,57,49,46,54,54,60,64,62,67,76,83,70,83,76,83,82,131

InterPro domains:
  IPR013087 Zinc finger C2H2-type [PF00096] (74-97)
  IPR013087 Zinc finger C2H2-type [PF00096] (101-126)
  IPR013087 Zinc finger C2H2-type [PS00028] (103-126)
  IPR013087 Zinc finger C2H2-type [PS50157] (101-126)
  IPR013087 Zinc finger C2H2-type [SM00355] (74-97)
  IPR013087 Zinc finger C2H2-type [SM00355] (101-126)
  IPR036236 Zinc finger C2H2 superfamily [SSF57667] (74-123)